Protein AF-A0A7X7MMB9-F1 (afdb_monomer)

Mean predicted aligned error: 7.28 Å

Structure (mmCIF, N/CA/C/O backbone):
data_AF-A0A7X7MMB9-F1
#
_entry.id   AF-A0A7X7MMB9-F1
#
loop_
_atom_site.group_PDB
_atom_site.id
_atom_site.type_symbol
_atom_site.label_atom_id
_atom_site.label_alt_id
_atom_site.label_comp_id
_atom_site.label_asym_id
_atom_site.label_entity_id
_atom_site.label_seq_id
_atom_site.pdbx_PDB_ins_code
_atom_site.Cartn_x
_atom_site.Cartn_y
_atom_site.Cartn_z
_atom_site.occupancy
_atom_site.B_iso_or_equiv
_atom_site.auth_seq_id
_atom_site.auth_comp_id
_atom_site.auth_asym_id
_atom_site.auth_atom_id
_atom_site.pdbx_PDB_model_num
ATOM 1 N N . MET A 1 1 ? 21.118 -1.602 -12.823 1.00 83.12 1 MET A N 1
ATOM 2 C CA . MET A 1 1 ? 19.897 -2.007 -12.086 1.00 83.12 1 MET A CA 1
ATOM 3 C C . MET A 1 1 ? 19.753 -3.529 -12.060 1.00 83.12 1 MET A C 1
ATOM 5 O O . MET A 1 1 ? 20.099 -4.191 -13.029 1.00 83.12 1 MET A O 1
ATOM 9 N N . PHE A 1 2 ? 19.274 -4.101 -10.954 1.00 83.25 2 PHE A N 1
ATOM 10 C CA . PHE A 1 2 ? 18.912 -5.513 -10.837 1.00 83.25 2 PHE A CA 1
ATOM 11 C C . PHE A 1 2 ? 17.615 -5.785 -11.604 1.00 83.25 2 PHE A C 1
ATOM 13 O O . PHE A 1 2 ? 16.604 -5.125 -11.366 1.00 83.25 2 PHE A O 1
ATOM 20 N N . PHE A 1 3 ? 17.644 -6.771 -12.497 1.00 82.00 3 PHE A N 1
ATOM 21 C CA . PHE A 1 3 ? 16.481 -7.222 -13.254 1.00 82.00 3 PHE A CA 1
ATOM 22 C C . PHE A 1 3 ? 16.087 -8.632 -12.831 1.00 82.00 3 PHE A C 1
ATOM 24 O O . PHE A 1 3 ? 16.927 -9.525 -12.709 1.00 82.00 3 PHE A O 1
ATOM 31 N N . VAL A 1 4 ? 14.786 -8.846 -12.646 1.00 84.38 4 VAL A N 1
ATOM 32 C CA . VAL A 1 4 ? 14.241 -10.170 -12.351 1.00 84.38 4 VAL A CA 1
ATOM 33 C C . VAL A 1 4 ? 14.106 -10.945 -13.660 1.00 84.38 4 VAL A C 1
ATOM 35 O O . VAL A 1 4 ? 13.171 -10.730 -14.423 1.00 84.38 4 VAL A O 1
ATOM 38 N N . ALA A 1 5 ? 15.062 -11.835 -13.929 1.00 84.25 5 ALA A N 1
ATOM 39 C CA . ALA A 1 5 ? 15.136 -12.568 -15.196 1.00 84.25 5 ALA A CA 1
ATOM 40 C C . ALA A 1 5 ? 14.325 -13.875 -15.223 1.00 84.25 5 ALA A C 1
ATOM 42 O O . ALA A 1 5 ? 14.095 -14.426 -16.296 1.00 84.25 5 ALA A O 1
ATOM 43 N N . ASN A 1 6 ? 13.913 -14.405 -14.065 1.00 92.06 6 ASN A N 1
ATOM 44 C CA . ASN A 1 6 ? 13.181 -15.668 -14.005 1.00 92.06 6 ASN A CA 1
ATOM 45 C C . ASN A 1 6 ? 11.881 -15.549 -13.194 1.00 92.06 6 ASN A C 1
ATOM 47 O O . ASN A 1 6 ? 11.776 -14.775 -12.238 1.00 92.06 6 ASN A O 1
ATOM 51 N N . TYR A 1 7 ? 10.902 -16.369 -13.578 1.00 92.56 7 TYR A N 1
ATOM 52 C CA . TYR A 1 7 ? 9.580 -16.397 -12.960 1.00 92.56 7 TYR A CA 1
ATOM 53 C C . TYR A 1 7 ? 9.617 -16.819 -11.483 1.00 92.56 7 TYR A C 1
ATOM 55 O O . TYR A 1 7 ? 8.947 -16.212 -10.655 1.00 92.56 7 TYR A O 1
ATOM 63 N N . ALA A 1 8 ? 10.431 -17.814 -11.123 1.00 94.75 8 ALA A N 1
ATOM 64 C CA . ALA A 1 8 ? 10.521 -18.305 -9.746 1.00 94.75 8 ALA A CA 1
ATOM 65 C C . ALA A 1 8 ? 11.004 -17.223 -8.759 1.00 94.75 8 ALA A C 1
ATOM 67 O O . ALA A 1 8 ? 10.483 -17.110 -7.655 1.00 94.75 8 ALA A O 1
ATOM 68 N N . VAL A 1 9 ? 11.955 -16.389 -9.175 1.00 92.00 9 VAL A N 1
ATOM 69 C CA . VAL A 1 9 ? 12.496 -15.252 -8.428 1.00 92.00 9 VAL A CA 1
ATOM 70 C C . VAL A 1 9 ? 11.455 -14.139 -8.350 1.00 92.00 9 VAL A C 1
ATOM 72 O O . VAL A 1 9 ? 11.294 -13.553 -7.284 1.00 92.00 9 VAL A O 1
ATOM 75 N N . ALA A 1 10 ? 10.694 -13.887 -9.423 1.00 92.31 10 ALA A N 1
ATOM 76 C CA . ALA A 1 10 ? 9.574 -12.943 -9.387 1.00 92.31 10 ALA A CA 1
ATOM 77 C C . ALA A 1 10 ? 8.511 -13.364 -8.361 1.00 92.31 10 ALA A C 1
ATOM 79 O O . ALA A 1 10 ? 8.084 -12.553 -7.541 1.00 92.31 10 ALA A O 1
ATOM 80 N N . VAL A 1 11 ? 8.135 -14.647 -8.355 1.00 94.56 11 VAL A N 1
ATOM 81 C CA . VAL A 1 11 ? 7.196 -15.207 -7.375 1.00 94.56 11 VAL A CA 1
ATOM 82 C C . VAL A 1 11 ? 7.775 -15.138 -5.961 1.00 94.56 11 VAL A C 1
ATOM 84 O O . VAL A 1 11 ? 7.074 -14.722 -5.042 1.00 94.56 11 VAL A O 1
ATOM 87 N N . ALA A 1 12 ? 9.053 -15.474 -5.772 1.00 94.06 12 ALA A N 1
ATOM 88 C CA . ALA A 1 12 ? 9.710 -15.376 -4.471 1.00 94.06 12 ALA A CA 1
ATOM 89 C C . ALA A 1 12 ? 9.697 -13.937 -3.932 1.00 94.06 12 ALA A C 1
ATOM 91 O O . ALA A 1 12 ? 9.314 -13.717 -2.784 1.00 94.06 12 ALA A O 1
ATOM 92 N N . PHE A 1 13 ? 10.035 -12.946 -4.765 1.00 91.94 13 PHE A N 1
ATOM 93 C CA . PHE A 1 13 ? 9.936 -11.539 -4.380 1.00 91.94 13 PHE A CA 1
ATOM 94 C C . PHE A 1 13 ? 8.498 -11.119 -4.092 1.00 91.94 13 PHE A C 1
ATOM 96 O O . PHE A 1 13 ? 8.279 -10.419 -3.112 1.00 91.94 13 PHE A O 1
ATOM 103 N N . CYS A 1 14 ? 7.517 -11.588 -4.866 1.00 92.88 14 CYS A N 1
ATOM 104 C CA . CYS A 1 14 ? 6.106 -11.325 -4.592 1.00 92.88 14 CYS A CA 1
ATOM 105 C C . CYS A 1 14 ? 5.699 -11.828 -3.196 1.00 92.88 14 CYS A C 1
ATOM 107 O O . CYS A 1 14 ? 5.104 -11.078 -2.424 1.00 92.88 14 CYS A O 1
ATOM 109 N N . VAL A 1 15 ? 6.089 -13.054 -2.829 1.00 94.25 15 VAL A N 1
ATOM 110 C CA . VAL A 1 15 ? 5.840 -13.606 -1.487 1.00 94.25 15 VAL A CA 1
ATOM 111 C C . VAL A 1 15 ? 6.518 -12.758 -0.411 1.00 94.25 15 VAL A C 1
ATOM 113 O O . VAL A 1 15 ? 5.875 -12.406 0.576 1.00 94.25 15 VAL A O 1
ATOM 116 N N . VAL A 1 16 ? 7.783 -12.374 -0.606 1.00 92.31 16 VAL A N 1
ATOM 117 C CA . VAL A 1 16 ? 8.503 -11.492 0.328 1.00 92.31 16 VAL A CA 1
ATOM 118 C C . VAL A 1 16 ? 7.781 -10.150 0.480 1.00 92.31 16 VAL A C 1
ATOM 120 O O . VAL A 1 16 ? 7.547 -9.713 1.604 1.00 92.31 16 VAL A O 1
ATOM 123 N N . THR A 1 17 ? 7.356 -9.521 -0.618 1.00 90.31 17 THR A N 1
ATOM 124 C CA . THR A 1 17 ? 6.602 -8.261 -0.592 1.00 90.31 17 THR A CA 1
ATOM 125 C C . THR A 1 17 ? 5.291 -8.410 0.174 1.00 90.31 17 THR A C 1
ATOM 127 O O . THR A 1 17 ? 4.987 -7.565 1.013 1.00 90.31 17 THR A O 1
ATOM 130 N N . MET A 1 18 ? 4.542 -9.493 -0.049 1.00 88.69 18 MET A N 1
ATOM 131 C CA . MET A 1 18 ? 3.284 -9.753 0.659 1.00 88.69 18 MET A CA 1
ATOM 132 C C . MET A 1 18 ? 3.502 -10.002 2.153 1.00 88.69 18 MET A C 1
ATOM 134 O O . MET A 1 18 ? 2.722 -9.520 2.973 1.00 88.69 18 MET A O 1
ATOM 138 N N . LEU A 1 19 ? 4.587 -10.684 2.533 1.00 90.38 19 LEU A N 1
ATOM 139 C CA . LEU A 1 19 ? 4.961 -10.861 3.936 1.00 90.38 19 LEU A CA 1
ATOM 140 C C . LEU A 1 19 ? 5.323 -9.525 4.588 1.00 90.38 19 LEU A C 1
ATOM 142 O O . LEU A 1 19 ? 4.795 -9.208 5.654 1.00 90.38 19 LEU A O 1
ATOM 146 N N . CYS A 1 20 ? 6.170 -8.713 3.952 1.00 88.62 20 CYS A N 1
ATOM 147 C CA . CYS A 1 20 ? 6.537 -7.392 4.462 1.00 88.62 20 CYS A CA 1
ATOM 148 C C . CYS A 1 20 ? 5.312 -6.478 4.602 1.00 88.62 20 CYS A C 1
ATOM 150 O O . CYS A 1 20 ? 5.152 -5.814 5.627 1.00 88.62 20 CYS A O 1
ATOM 152 N N . TRP A 1 21 ? 4.423 -6.484 3.606 1.00 83.06 21 TRP A N 1
ATOM 153 C CA . TRP A 1 21 ? 3.210 -5.671 3.609 1.00 83.06 21 TRP A CA 1
ATOM 154 C C . TRP A 1 21 ? 2.154 -6.173 4.601 1.00 83.06 21 TRP A C 1
ATOM 156 O O . TRP A 1 21 ? 1.482 -5.371 5.225 1.00 83.06 21 TRP A O 1
ATOM 166 N N . GLY A 1 22 ? 2.021 -7.477 4.843 1.00 82.56 22 GLY A N 1
ATOM 167 C CA . GLY A 1 22 ? 1.117 -7.986 5.884 1.00 82.56 22 GLY A CA 1
ATOM 168 C C . GLY A 1 22 ? 1.653 -7.804 7.311 1.00 82.56 22 GLY A C 1
ATOM 169 O O . GLY A 1 22 ? 0.888 -7.772 8.276 1.00 82.56 22 GLY A O 1
ATOM 170 N N . SER A 1 23 ? 2.973 -7.682 7.470 1.00 85.88 23 SER A N 1
ATOM 171 C CA . SER A 1 23 ? 3.617 -7.685 8.788 1.00 85.88 23 SER A CA 1
ATOM 172 C C . SER A 1 23 ? 3.406 -6.401 9.586 1.00 85.88 23 SER A C 1
ATOM 174 O O . SER A 1 23 ? 3.407 -6.469 10.814 1.00 85.88 23 SER A O 1
ATOM 176 N N . TRP A 1 24 ? 3.196 -5.249 8.937 1.00 83.44 24 TRP A N 1
ATOM 177 C CA . TRP A 1 24 ? 3.143 -3.957 9.638 1.00 83.44 24 TRP A CA 1
ATOM 178 C C . TRP A 1 24 ? 1.990 -3.872 10.653 1.00 83.44 24 TRP A C 1
ATOM 180 O O . TRP A 1 24 ? 2.179 -3.378 11.761 1.00 83.44 24 TRP A O 1
ATOM 190 N N . GLY A 1 25 ? 0.806 -4.402 10.322 1.00 78.12 25 GLY A N 1
ATOM 191 C CA . GLY A 1 25 ? -0.336 -4.400 11.243 1.00 78.12 25 GLY A CA 1
ATOM 192 C C . GLY A 1 25 ? -0.096 -5.296 12.463 1.00 78.12 25 GLY A C 1
ATOM 193 O O . GLY A 1 25 ? -0.472 -4.960 13.587 1.00 78.12 25 GLY A O 1
ATOM 194 N N . ASN A 1 26 ? 0.601 -6.419 12.265 1.00 82.69 26 ASN A N 1
ATOM 195 C CA . ASN A 1 26 ? 0.963 -7.335 13.345 1.00 82.69 26 ASN A CA 1
ATOM 196 C C . ASN A 1 26 ? 2.039 -6.738 14.261 1.00 82.69 26 ASN A C 1
ATOM 198 O O . ASN A 1 26 ? 1.927 -6.842 15.485 1.00 82.69 26 ASN A O 1
ATOM 202 N N . THR A 1 27 ? 3.058 -6.085 13.694 1.00 83.44 27 THR A N 1
ATOM 203 C CA . THR A 1 27 ? 4.103 -5.415 14.480 1.00 83.44 27 THR A CA 1
ATOM 204 C C . THR A 1 27 ? 3.549 -4.214 15.235 1.00 83.44 27 THR A C 1
ATOM 206 O O . THR A 1 27 ? 3.889 -4.053 16.405 1.00 83.44 27 THR A O 1
ATOM 209 N N . GLN A 1 28 ? 2.622 -3.454 14.639 1.00 78.69 28 GLN A N 1
ATOM 210 C CA . GLN A 1 28 ? 1.897 -2.378 15.319 1.00 78.69 28 GLN A CA 1
ATOM 211 C C . GLN A 1 28 ? 1.132 -2.907 16.539 1.00 78.69 28 GLN A C 1
ATOM 213 O O . GLN A 1 28 ? 1.228 -2.344 17.632 1.00 78.69 28 GLN A O 1
ATOM 218 N N . LYS A 1 29 ? 0.403 -4.018 16.388 1.00 77.62 29 LYS A N 1
ATOM 219 C CA . LYS A 1 29 ? -0.348 -4.628 17.492 1.00 77.62 29 LYS A CA 1
ATOM 220 C C . LYS A 1 29 ? 0.576 -5.113 18.613 1.00 77.62 29 LYS A C 1
ATOM 222 O O . LYS A 1 29 ? 0.265 -4.936 19.792 1.00 77.62 29 LYS A O 1
ATOM 227 N N . LEU A 1 30 ? 1.727 -5.687 18.258 1.00 80.88 30 LEU A N 1
ATOM 228 C CA . LEU A 1 30 ? 2.744 -6.126 19.212 1.00 80.88 30 LEU A CA 1
ATOM 229 C C . LEU A 1 30 ? 3.370 -4.938 19.961 1.00 80.88 30 LEU A C 1
ATOM 231 O O . LEU A 1 30 ? 3.516 -5.006 21.180 1.00 80.88 30 LEU A O 1
ATOM 235 N N . SER A 1 31 ? 3.685 -3.835 19.276 1.00 75.94 31 SER A N 1
ATOM 236 C CA . SER A 1 31 ? 4.257 -2.636 19.904 1.00 75.94 31 SER A CA 1
ATOM 237 C C . SER A 1 31 ? 3.248 -1.884 20.775 1.00 75.94 31 SER A C 1
ATOM 239 O O . SER A 1 31 ? 3.610 -1.371 21.835 1.00 75.94 31 SER A O 1
ATOM 241 N N . ALA A 1 32 ? 1.971 -1.866 20.377 1.00 67.19 32 ALA A N 1
ATOM 242 C CA . ALA A 1 32 ? 0.898 -1.208 21.122 1.00 67.19 32 ALA A CA 1
ATOM 243 C C . ALA A 1 32 ? 0.683 -1.819 22.519 1.00 67.19 32 ALA A C 1
ATOM 245 O O . ALA A 1 32 ? 0.377 -1.095 23.464 1.00 67.19 32 ALA A O 1
ATOM 246 N N . SER A 1 33 ? 0.929 -3.125 22.690 1.00 60.34 33 SER A N 1
ATOM 247 C CA . SER A 1 33 ? 0.858 -3.787 24.004 1.00 60.34 33 SER A CA 1
ATOM 248 C C . SER A 1 33 ? 1.904 -3.306 25.023 1.00 60.34 33 SER A C 1
ATOM 250 O O . SER A 1 33 ? 1.783 -3.611 26.207 1.00 60.34 33 SER A O 1
ATOM 252 N N . LYS A 1 34 ? 2.925 -2.550 24.588 1.00 56.88 34 LYS A N 1
ATOM 253 C CA . LYS A 1 34 ? 4.094 -2.180 25.401 1.00 56.88 34 LYS A CA 1
ATOM 254 C C . LYS A 1 34 ? 4.262 -0.679 25.651 1.00 56.88 34 LYS A C 1
ATOM 256 O O . LYS A 1 34 ? 5.355 -0.289 26.033 1.00 56.88 34 LYS A O 1
ATOM 261 N N . THR A 1 35 ? 3.212 0.142 25.514 1.00 63.69 35 THR A N 1
ATOM 262 C CA . THR A 1 35 ? 3.174 1.620 25.731 1.00 63.69 35 THR A CA 1
ATOM 263 C C . THR A 1 35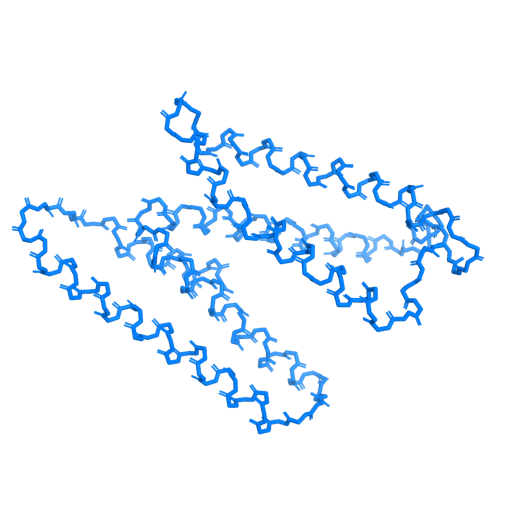 ? 3.551 2.521 24.544 1.00 63.69 35 THR A C 1
ATOM 265 O O . THR A 1 35 ? 3.443 3.744 24.656 1.00 63.69 35 THR A O 1
ATOM 268 N N . TRP A 1 36 ? 3.917 1.969 23.381 1.00 69.50 36 TRP A N 1
ATOM 269 C CA . TRP A 1 36 ? 4.257 2.791 22.212 1.00 69.50 36 TRP A CA 1
ATOM 270 C C . TRP A 1 36 ? 2.998 3.326 21.524 1.00 69.50 36 TRP A C 1
ATOM 272 O O . TRP A 1 36 ? 2.149 2.557 21.067 1.00 69.50 36 TRP A O 1
ATOM 282 N N . LYS A 1 37 ? 2.868 4.655 21.440 1.00 72.81 37 LYS A N 1
ATOM 283 C CA . LYS A 1 37 ? 1.725 5.293 20.773 1.00 72.81 37 LYS A CA 1
ATOM 284 C C . LYS A 1 37 ? 1.744 4.971 19.280 1.00 72.81 37 LYS A C 1
ATOM 286 O O . LYS A 1 37 ? 2.801 4.998 18.652 1.00 72.81 37 L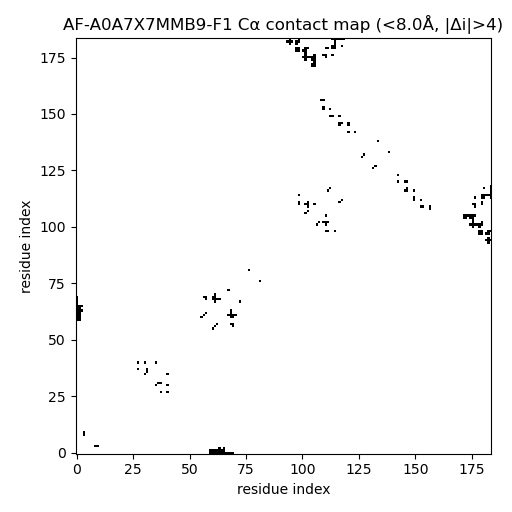YS A O 1
ATOM 291 N N . TYR A 1 38 ? 0.560 4.766 18.704 1.00 72.38 38 TYR A N 1
ATOM 292 C CA . TYR A 1 38 ? 0.387 4.476 17.278 1.00 72.38 38 TYR A CA 1
ATOM 293 C C . TYR A 1 38 ? 1.137 5.474 16.381 1.00 72.38 38 TYR A C 1
ATOM 295 O O . TYR A 1 38 ? 1.832 5.087 15.448 1.00 72.38 38 TYR A O 1
ATOM 303 N N . GLN A 1 39 ? 1.032 6.767 16.696 1.00 73.25 39 GLN A N 1
ATOM 304 C CA . GLN A 1 39 ? 1.661 7.840 15.924 1.00 73.25 39 GLN A CA 1
ATOM 305 C C . GLN A 1 39 ? 3.189 7.704 15.873 1.00 73.25 39 GLN A C 1
ATOM 307 O O . GLN A 1 39 ? 3.773 7.880 14.810 1.00 73.25 39 GLN A O 1
ATOM 312 N N . LEU A 1 40 ? 3.831 7.350 16.994 1.00 79.56 40 LEU A N 1
ATOM 313 C CA . LEU A 1 40 ? 5.286 7.163 17.062 1.00 79.56 40 LEU A CA 1
ATOM 314 C C . LEU A 1 40 ? 5.719 5.950 16.232 1.00 79.56 40 LEU A C 1
ATOM 316 O O . LEU A 1 40 ? 6.640 6.064 15.434 1.00 79.56 40 LEU A O 1
ATOM 320 N N . PHE A 1 41 ? 4.987 4.834 16.335 1.00 83.25 41 PHE A N 1
ATOM 321 C CA . PHE A 1 41 ? 5.218 3.662 15.483 1.00 83.25 41 PHE A CA 1
ATOM 322 C C . PHE A 1 41 ? 5.148 4.024 13.994 1.00 83.25 41 PHE A C 1
ATOM 324 O O . PHE A 1 41 ? 5.967 3.565 13.205 1.00 83.25 41 PHE A O 1
ATOM 331 N N . TYR A 1 42 ? 4.179 4.857 13.603 1.00 79.56 42 TYR A N 1
ATOM 332 C CA . TYR A 1 42 ? 3.992 5.232 12.204 1.00 79.56 42 TYR A CA 1
ATOM 333 C C . TYR A 1 42 ? 5.129 6.119 11.669 1.00 79.56 42 TYR A C 1
ATOM 335 O O . TYR A 1 42 ? 5.536 5.971 10.516 1.00 79.56 42 TYR A O 1
ATOM 343 N N . TRP A 1 43 ? 5.687 6.994 12.512 1.00 82.12 43 TRP A N 1
ATOM 344 C CA . TRP A 1 43 ? 6.898 7.756 12.189 1.00 82.12 43 TRP A CA 1
ATO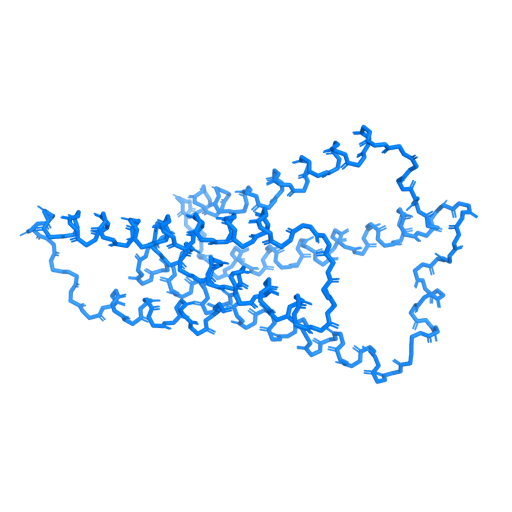M 345 C C . TRP A 1 43 ? 8.110 6.844 11.985 1.00 82.12 43 TRP A C 1
ATOM 347 O O . TRP A 1 43 ? 8.795 6.961 10.966 1.00 82.12 43 TRP A O 1
ATOM 357 N N . ASP A 1 44 ? 8.331 5.901 12.905 1.00 87.00 44 ASP A N 1
ATOM 358 C CA . ASP A 1 44 ? 9.421 4.922 12.813 1.00 87.00 44 ASP A CA 1
ATOM 359 C C . ASP A 1 44 ? 9.277 4.055 11.551 1.00 87.00 44 ASP A C 1
ATOM 361 O O . ASP A 1 44 ? 10.241 3.822 10.820 1.00 87.00 44 ASP A O 1
ATOM 365 N N . TYR A 1 45 ? 8.048 3.630 11.250 1.00 86.06 45 TYR A N 1
ATOM 366 C CA . TYR A 1 45 ? 7.706 2.863 10.056 1.00 86.06 45 TYR A CA 1
ATOM 367 C C . TYR A 1 45 ? 7.999 3.639 8.766 1.00 86.06 45 TYR A C 1
ATOM 369 O O . TYR A 1 45 ? 8.650 3.110 7.863 1.00 86.06 45 TYR A O 1
ATOM 377 N N . GLY A 1 46 ? 7.580 4.906 8.689 1.00 86.75 46 GLY A N 1
ATOM 378 C CA . GLY A 1 46 ? 7.845 5.769 7.538 1.00 86.75 46 GLY A CA 1
ATOM 379 C C . GLY A 1 46 ? 9.340 5.993 7.303 1.00 86.75 46 GLY A C 1
ATOM 380 O O . GLY A 1 46 ? 9.816 5.858 6.174 1.00 86.75 46 GLY A O 1
ATOM 381 N N . LEU A 1 47 ? 10.102 6.260 8.369 1.00 89.69 47 LEU A N 1
ATOM 382 C CA . LEU A 1 47 ? 11.556 6.405 8.283 1.00 89.69 47 LEU A CA 1
ATOM 383 C C . LEU A 1 47 ? 12.231 5.091 7.864 1.00 89.69 47 LEU A C 1
ATOM 385 O O . LEU A 1 47 ? 13.128 5.099 7.022 1.00 89.69 47 LEU A O 1
ATOM 389 N N . GLY A 1 48 ? 11.775 3.959 8.401 1.00 91.38 48 GLY A N 1
ATOM 390 C CA . GLY A 1 48 ? 12.261 2.632 8.030 1.00 91.38 48 GLY A CA 1
ATOM 391 C C . GLY A 1 48 ? 12.042 2.319 6.549 1.00 91.38 48 GLY A C 1
ATOM 392 O O . GLY A 1 48 ? 12.965 1.835 5.889 1.00 91.38 48 GLY A O 1
ATOM 393 N N . ILE A 1 49 ? 10.867 2.652 6.000 1.00 90.25 49 ILE A N 1
ATOM 394 C CA . ILE A 1 49 ? 10.595 2.534 4.559 1.00 90.25 49 ILE A CA 1
ATOM 395 C C . ILE A 1 49 ? 11.536 3.435 3.761 1.00 90.25 49 ILE A C 1
ATOM 397 O O . ILE A 1 49 ? 12.121 2.968 2.785 1.00 90.25 49 ILE A O 1
ATOM 401 N N . LEU A 1 50 ? 11.727 4.693 4.173 1.00 91.94 50 LEU A N 1
ATOM 402 C CA . LEU A 1 50 ? 12.620 5.619 3.476 1.00 91.94 50 LEU A CA 1
ATOM 403 C C . LEU A 1 50 ? 14.051 5.068 3.422 1.00 91.94 50 LEU A C 1
ATOM 405 O O . LEU A 1 50 ? 14.617 4.940 2.338 1.00 91.94 50 LEU A O 1
ATOM 409 N N . LEU A 1 51 ? 14.614 4.677 4.566 1.00 95.25 51 LEU A N 1
ATOM 410 C CA . LEU A 1 51 ? 15.972 4.136 4.640 1.00 95.25 51 LEU A CA 1
ATOM 411 C C . LEU A 1 51 ? 16.115 2.839 3.838 1.00 95.25 51 LEU A C 1
ATOM 413 O O . LEU A 1 51 ? 17.083 2.681 3.096 1.00 95.25 51 LEU A O 1
ATOM 417 N N . SER A 1 52 ? 15.131 1.941 3.928 1.00 93.38 52 SER A N 1
ATOM 418 C CA . SER A 1 52 ? 15.123 0.693 3.157 1.00 93.38 52 SER A CA 1
ATOM 419 C C . SER A 1 52 ? 15.032 0.961 1.654 1.00 93.38 52 SER A C 1
ATOM 421 O O . SER A 1 52 ? 15.735 0.324 0.872 1.00 93.38 52 SER A O 1
ATOM 423 N N 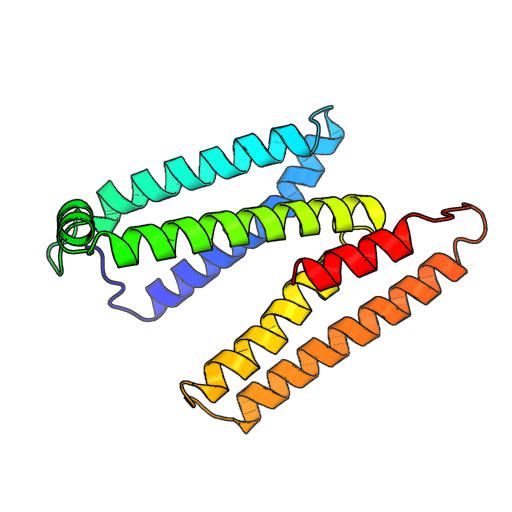. SER A 1 53 ? 14.219 1.936 1.237 1.00 93.06 53 SER A N 1
ATOM 424 C CA . SER A 1 53 ? 14.079 2.320 -0.169 1.00 93.06 53 SER A CA 1
ATOM 425 C C . SER A 1 53 ? 15.373 2.914 -0.727 1.00 93.06 53 SER A C 1
ATOM 427 O O . SER A 1 53 ? 15.784 2.541 -1.823 1.00 93.06 53 SER A O 1
ATOM 429 N N . LEU A 1 54 ? 16.073 3.753 0.048 1.00 95.06 54 LEU A N 1
ATOM 430 C CA . LEU A 1 54 ? 17.381 4.296 -0.322 1.00 95.06 54 LEU A CA 1
ATOM 431 C C . LEU A 1 54 ? 18.436 3.192 -0.401 1.00 95.06 54 LEU A C 1
ATOM 433 O O . LEU A 1 54 ? 19.190 3.137 -1.371 1.00 95.06 54 LEU A O 1
ATOM 437 N N . LEU A 1 55 ? 18.461 2.279 0.575 1.00 95.12 55 LEU A N 1
ATOM 438 C CA . LEU A 1 55 ? 19.371 1.138 0.563 1.00 95.12 55 LEU A CA 1
ATOM 439 C C . LEU A 1 55 ? 19.159 0.298 -0.698 1.00 95.12 55 LEU A C 1
ATOM 441 O O . LEU A 1 55 ? 20.123 0.014 -1.404 1.00 95.12 55 LEU A O 1
ATOM 445 N N . ILE A 1 56 ? 17.914 -0.048 -1.034 1.00 93.12 56 ILE A N 1
ATOM 446 C CA . ILE A 1 56 ? 17.589 -0.809 -2.249 1.00 93.12 56 ILE A CA 1
ATOM 447 C C . ILE A 1 56 ? 17.945 -0.012 -3.514 1.00 93.12 56 ILE A C 1
ATOM 449 O O . ILE A 1 56 ? 18.521 -0.578 -4.441 1.00 93.12 56 ILE A O 1
ATOM 453 N N . ALA A 1 57 ? 17.673 1.295 -3.558 1.00 93.00 57 ALA A N 1
ATOM 454 C CA . ALA A 1 57 ? 17.968 2.149 -4.710 1.00 93.00 57 ALA A CA 1
ATOM 455 C C . ALA A 1 57 ? 19.475 2.239 -5.016 1.00 93.00 57 ALA A C 1
ATOM 457 O O . ALA A 1 57 ? 19.891 2.117 -6.173 1.00 93.00 57 ALA A O 1
ATOM 458 N N . PHE A 1 58 ? 20.311 2.403 -3.987 1.00 93.38 58 PHE A N 1
ATOM 459 C CA . PHE A 1 58 ? 21.768 2.465 -4.144 1.00 93.38 58 PHE A CA 1
ATOM 460 C C . PHE A 1 58 ? 22.436 1.089 -4.258 1.00 93.38 58 PHE A C 1
ATOM 462 O O . PHE A 1 58 ? 23.565 1.011 -4.734 1.00 93.38 58 PHE A O 1
ATOM 469 N N . THR A 1 59 ? 21.747 0.006 -3.891 1.00 92.81 59 THR A N 1
ATOM 470 C CA . THR A 1 59 ? 22.233 -1.369 -4.083 1.00 92.81 59 THR A CA 1
ATOM 471 C C . THR A 1 59 ? 21.619 -1.987 -5.334 1.00 92.81 59 THR A C 1
ATOM 473 O O . THR A 1 59 ? 22.115 -1.755 -6.434 1.00 92.81 59 THR A O 1
ATOM 476 N N . LEU A 1 60 ? 20.512 -2.720 -5.215 1.00 89.62 60 LEU A N 1
ATOM 477 C CA . LEU A 1 60 ? 19.839 -3.389 -6.329 1.00 89.62 60 LEU A CA 1
ATOM 478 C C . LEU A 1 60 ? 19.502 -2.416 -7.471 1.00 89.62 60 LEU A C 1
ATOM 480 O O . LEU A 1 60 ? 19.674 -2.760 -8.636 1.00 89.62 60 LEU A O 1
ATOM 484 N N . GLY A 1 61 ? 19.116 -1.175 -7.175 1.00 89.38 61 GLY A N 1
ATOM 485 C CA . GLY A 1 61 ? 18.850 -0.157 -8.195 1.00 89.38 61 GLY A CA 1
ATOM 486 C C . GLY A 1 61 ? 20.091 0.322 -8.961 1.00 89.38 61 GLY A C 1
ATOM 487 O O . GLY A 1 61 ? 19.965 0.756 -10.103 1.00 89.38 61 GLY A O 1
ATOM 488 N N . SER A 1 62 ? 21.302 0.193 -8.403 1.00 90.88 62 SER A N 1
ATOM 489 C CA . SER A 1 62 ? 22.516 0.823 -8.958 1.00 90.88 62 SER A CA 1
ATOM 490 C C . SER A 1 62 ? 23.698 -0.119 -9.226 1.00 90.88 62 SER A C 1
ATOM 492 O O . SER A 1 62 ? 24.580 0.252 -9.989 1.00 90.88 62 SER A O 1
ATOM 494 N N . MET A 1 63 ? 23.714 -1.336 -8.673 1.00 86.50 63 MET A N 1
ATOM 495 C CA . MET A 1 63 ? 24.838 -2.288 -8.778 1.00 86.50 63 MET A CA 1
ATOM 496 C C . MET A 1 63 ? 24.716 -3.305 -9.927 1.00 86.50 63 MET A C 1
ATOM 498 O O . MET A 1 63 ? 25.636 -4.084 -10.155 1.00 86.50 63 MET A O 1
ATOM 502 N N . GLY A 1 64 ? 23.584 -3.349 -10.635 1.00 81.38 64 GLY A N 1
ATOM 503 C CA . GLY A 1 64 ? 23.403 -4.264 -11.773 1.00 81.38 64 GLY A CA 1
ATOM 504 C C . GLY A 1 64 ? 24.062 -3.766 -13.063 1.00 81.38 64 GLY A C 1
ATOM 505 O O . GLY A 1 64 ? 24.141 -2.558 -13.273 1.00 81.38 64 GLY A O 1
ATOM 506 N N . THR A 1 65 ? 24.463 -4.698 -13.931 1.00 79.50 65 THR A N 1
ATOM 507 C CA . THR A 1 65 ? 25.133 -4.441 -15.223 1.00 79.50 65 THR A CA 1
ATOM 508 C C . THR A 1 65 ? 24.200 -3.912 -16.311 1.00 79.50 65 THR A C 1
ATOM 510 O O . THR A 1 65 ? 24.657 -3.271 -17.249 1.00 79.50 65 THR A O 1
ATOM 513 N N . GLU A 1 66 ? 22.900 -4.166 -16.174 1.00 78.88 66 GLU A N 1
ATOM 514 C CA . GLU A 1 66 ? 21.865 -3.777 -17.132 1.00 78.88 66 GLU A CA 1
ATOM 515 C C . GLU A 1 66 ? 21.103 -2.528 -16.663 1.00 78.88 66 GLU A C 1
ATOM 517 O O . GLU A 1 66 ? 20.877 -2.322 -15.465 1.00 78.88 66 GLU A O 1
ATOM 522 N N . GLY A 1 67 ? 20.644 -1.704 -17.607 1.00 82.12 67 GLY A N 1
ATOM 523 C CA . GLY A 1 67 ? 19.880 -0.483 -17.327 1.00 82.12 67 GLY A CA 1
ATOM 524 C C . GLY A 1 67 ? 20.716 0.671 -16.756 1.00 82.12 67 GLY A C 1
ATOM 525 O O . GLY A 1 67 ? 21.943 0.678 -16.823 1.00 82.12 67 GLY A O 1
ATOM 526 N N . ARG A 1 68 ? 20.044 1.686 -16.203 1.00 88.06 68 ARG A N 1
ATOM 527 C CA . ARG A 1 68 ? 20.694 2.853 -15.583 1.00 88.06 68 ARG A CA 1
ATOM 528 C C . ARG A 1 68 ? 20.735 2.708 -14.065 1.00 88.06 68 ARG A C 1
ATOM 530 O O . ARG A 1 68 ? 19.971 1.948 -13.477 1.00 88.06 68 ARG A O 1
ATOM 537 N N . GLY A 1 69 ? 21.684 3.398 -13.439 1.00 90.75 69 GLY A N 1
ATOM 538 C CA . GLY A 1 69 ? 21.738 3.514 -11.984 1.00 90.75 69 GLY A CA 1
ATOM 539 C C . GLY A 1 69 ? 20.756 4.565 -11.473 1.00 90.75 69 GLY A C 1
ATOM 540 O O . GLY A 1 69 ? 20.424 5.511 -12.191 1.00 90.75 69 GLY A O 1
ATOM 541 N N . PHE A 1 70 ? 20.365 4.450 -10.203 1.00 91.56 70 PHE A N 1
ATOM 542 C CA . PHE A 1 70 ? 19.368 5.319 -9.571 1.00 91.56 70 PHE A CA 1
ATOM 543 C C . PHE A 1 70 ? 19.650 6.814 -9.777 1.00 91.56 70 PHE A C 1
ATOM 545 O O . PHE A 1 70 ? 18.776 7.566 -10.198 1.00 91.56 70 PHE A O 1
ATOM 552 N N . LEU A 1 71 ? 20.891 7.258 -9.549 1.00 91.75 71 LEU A N 1
ATOM 553 C CA . LEU A 1 71 ? 21.234 8.679 -9.660 1.00 91.75 71 LEU A CA 1
ATOM 554 C C . LEU A 1 71 ? 21.132 9.206 -11.102 1.00 91.75 71 LEU A C 1
ATOM 556 O O . LEU A 1 71 ? 20.814 10.375 -11.310 1.00 91.75 71 LEU A O 1
ATOM 560 N N . ALA A 1 72 ? 21.381 8.353 -12.098 1.00 91.56 72 ALA A N 1
ATOM 561 C CA . ALA A 1 72 ? 21.193 8.707 -13.500 1.00 91.56 72 ALA A CA 1
ATOM 562 C C . ALA A 1 72 ? 19.698 8.811 -13.847 1.00 91.56 72 ALA A C 1
ATOM 564 O O . ALA A 1 72 ? 19.303 9.760 -14.523 1.00 91.56 72 ALA A O 1
ATOM 565 N N . ASP A 1 73 ? 18.863 7.905 -13.323 1.00 91.00 73 ASP A N 1
ATOM 566 C CA . ASP A 1 73 ? 17.406 7.975 -13.490 1.00 91.00 73 ASP A CA 1
ATOM 567 C C . ASP A 1 73 ? 16.787 9.198 -12.792 1.00 91.00 73 ASP A C 1
ATOM 569 O O . ASP A 1 73 ? 15.850 9.792 -13.320 1.00 91.00 73 ASP A O 1
ATOM 573 N N . ILE A 1 74 ? 17.338 9.642 -11.658 1.00 91.75 74 ILE A N 1
ATOM 574 C CA . ILE A 1 74 ? 16.915 10.895 -11.016 1.00 91.75 74 ILE A CA 1
ATOM 575 C C . ILE A 1 74 ? 17.330 12.114 -11.845 1.00 91.75 74 ILE A C 1
ATOM 577 O O . ILE A 1 74 ? 16.543 13.039 -12.005 1.00 91.75 74 ILE A O 1
ATOM 581 N N . ARG A 1 75 ? 18.547 12.130 -12.401 1.00 91.00 75 ARG A N 1
ATOM 582 C CA . ARG A 1 75 ? 19.037 13.270 -13.198 1.00 91.00 75 ARG A CA 1
ATOM 583 C C . ARG A 1 75 ? 18.296 13.448 -14.517 1.00 91.00 75 ARG A C 1
ATOM 585 O O . ARG A 1 75 ? 18.124 14.580 -14.955 1.00 91.00 75 ARG A O 1
ATOM 592 N N . GLN A 1 76 ? 17.890 12.355 -15.160 1.00 92.31 76 GLN A N 1
ATOM 593 C CA . GLN A 1 76 ? 17.080 12.443 -16.378 1.00 92.31 76 GLN A CA 1
ATOM 594 C C . GLN A 1 76 ? 15.612 12.777 -16.068 1.00 92.31 76 GLN A C 1
ATOM 596 O O . GLN A 1 76 ? 14.895 13.237 -16.955 1.00 92.31 76 GLN A O 1
ATOM 601 N N . ALA A 1 77 ? 15.134 12.486 -14.851 1.00 87.75 77 ALA A N 1
ATOM 602 C CA . ALA A 1 77 ? 13.765 12.782 -14.477 1.00 87.75 77 ALA A CA 1
ATOM 603 C C . ALA A 1 77 ? 13.602 14.305 -14.440 1.00 87.75 77 ALA A C 1
ATOM 605 O O . ALA A 1 77 ? 14.247 15.008 -13.666 1.00 87.75 77 ALA A O 1
ATOM 606 N N . GLY A 1 78 ? 12.761 14.840 -15.324 1.00 91.00 78 GLY A N 1
ATOM 607 C CA . GLY A 1 78 ? 12.454 16.266 -15.325 1.00 91.00 78 GLY A CA 1
ATOM 608 C C . GLY A 1 78 ? 11.830 16.693 -13.994 1.00 91.00 78 GLY A C 1
ATOM 609 O O . GLY A 1 78 ? 11.083 15.935 -13.373 1.00 91.00 78 GLY A O 1
ATOM 610 N N . MET A 1 79 ? 12.086 17.935 -13.582 1.00 91.81 79 MET A 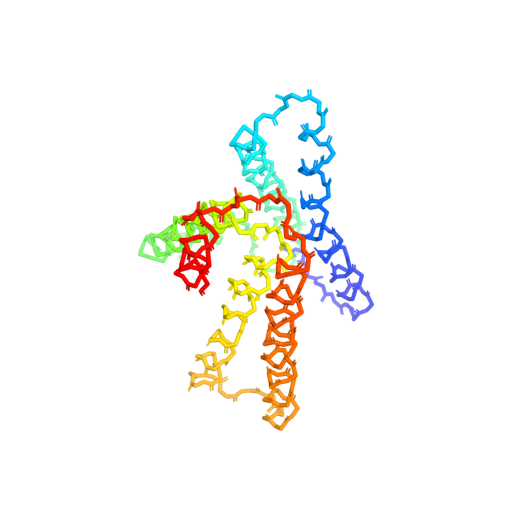N 1
ATOM 611 C CA . MET A 1 79 ? 11.639 18.474 -12.288 1.00 91.81 79 MET A CA 1
ATOM 612 C C . MET A 1 79 ? 10.116 18.416 -12.113 1.00 91.81 79 MET A C 1
ATOM 614 O O . MET A 1 79 ? 9.634 18.181 -11.008 1.00 91.81 79 MET A O 1
ATOM 618 N N . ASN A 1 80 ? 9.361 18.512 -13.210 1.00 94.56 80 ASN A N 1
ATOM 619 C CA . ASN A 1 80 ? 7.910 18.328 -13.201 1.00 94.56 80 ASN A CA 1
ATOM 620 C C . ASN A 1 80 ? 7.504 16.904 -12.784 1.00 94.56 80 ASN A C 1
ATOM 622 O O . ASN A 1 80 ? 6.600 16.739 -11.970 1.00 94.56 80 ASN A O 1
ATOM 626 N N . HIS A 1 81 ? 8.179 15.871 -13.296 1.00 93.44 81 HIS A N 1
ATOM 627 C CA . HIS A 1 81 ? 7.873 14.478 -12.955 1.00 93.44 81 HIS A CA 1
ATOM 628 C C . HIS A 1 81 ? 8.279 14.141 -11.520 1.00 93.44 81 HIS A C 1
ATOM 630 O O . HIS A 1 81 ? 7.527 13.469 -10.819 1.00 93.44 81 HIS A O 1
ATOM 636 N N . LEU A 1 82 ? 9.423 14.657 -11.061 1.00 93.88 82 LEU A N 1
ATOM 637 C CA . LEU A 1 82 ? 9.839 14.558 -9.659 1.00 93.88 82 LEU A CA 1
ATOM 638 C C . LEU A 1 82 ? 8.831 15.239 -8.725 1.00 93.88 82 LEU A C 1
ATOM 640 O O . LEU A 1 82 ? 8.451 14.657 -7.712 1.00 93.88 82 LEU A O 1
ATOM 644 N N . GLY A 1 83 ? 8.350 16.433 -9.088 1.00 95.06 83 GLY A N 1
ATOM 645 C CA . GLY A 1 83 ? 7.320 17.149 -8.336 1.00 95.06 83 GLY A CA 1
ATOM 646 C C . GLY A 1 83 ? 6.000 16.378 -8.254 1.00 95.06 83 GLY A C 1
ATOM 647 O O . GLY A 1 83 ? 5.427 16.265 -7.173 1.00 95.06 83 GLY A O 1
ATOM 648 N N . LEU A 1 84 ? 5.549 15.783 -9.364 1.00 95.31 84 LEU A N 1
ATOM 649 C CA . LEU A 1 84 ? 4.353 14.933 -9.390 1.00 95.31 84 LEU A CA 1
ATOM 650 C C . LEU A 1 84 ? 4.522 13.663 -8.547 1.00 95.31 84 LEU A C 1
ATOM 652 O O . LEU A 1 84 ? 3.614 13.310 -7.799 1.00 95.31 84 LEU A O 1
ATOM 656 N N . ALA A 1 85 ? 5.678 12.997 -8.625 1.00 93.06 85 ALA A N 1
ATOM 657 C CA . ALA A 1 85 ? 5.972 11.820 -7.809 1.00 93.06 85 ALA A CA 1
ATOM 658 C C . ALA A 1 85 ? 5.989 12.161 -6.310 1.00 93.06 85 ALA A C 1
ATOM 660 O O . ALA A 1 85 ? 5.420 11.430 -5.499 1.00 93.06 85 ALA A O 1
ATOM 661 N N . PHE A 1 86 ? 6.582 13.301 -5.944 1.00 94.06 86 PHE A N 1
ATOM 662 C CA . PHE A 1 86 ? 6.581 13.796 -4.571 1.00 94.06 86 PHE A CA 1
ATOM 663 C C . PHE A 1 86 ? 5.164 14.116 -4.083 1.00 94.06 86 PHE A C 1
ATOM 665 O O . PHE A 1 86 ? 4.773 13.660 -3.010 1.00 94.06 86 PHE A O 1
ATOM 672 N N . LEU A 1 87 ? 4.365 14.830 -4.884 1.00 96.38 87 LEU A N 1
ATOM 673 C CA . LEU A 1 87 ? 2.971 15.139 -4.555 1.00 96.38 87 LEU A CA 1
ATOM 674 C C . LEU A 1 87 ? 2.132 13.864 -4.396 1.00 96.38 87 LEU A C 1
ATOM 676 O O . LEU A 1 87 ? 1.362 13.757 -3.444 1.00 96.38 87 LEU A O 1
ATOM 680 N N . GLY A 1 88 ? 2.322 12.880 -5.278 1.00 93.94 88 GLY A N 1
ATOM 681 C CA . GLY A 1 88 ? 1.703 11.562 -5.157 1.00 93.94 88 GLY A CA 1
ATOM 682 C C . GLY A 1 88 ? 2.069 10.873 -3.841 1.00 93.94 88 GLY A C 1
ATOM 683 O O . GLY A 1 88 ? 1.190 10.358 -3.156 1.00 93.94 88 GLY A O 1
ATOM 684 N N . GLY A 1 89 ? 3.341 10.939 -3.434 1.00 91.38 89 GLY A N 1
ATOM 685 C CA . GLY A 1 89 ? 3.802 10.435 -2.138 1.00 91.38 89 GLY A CA 1
ATOM 686 C C . GLY A 1 89 ? 3.171 11.153 -0.940 1.00 91.38 89 GLY A C 1
ATOM 687 O O . GLY A 1 89 ? 2.768 10.498 0.021 1.00 91.38 89 GLY A O 1
ATOM 688 N N . VAL A 1 90 ? 3.027 12.482 -1.002 1.00 92.50 90 VAL A N 1
ATOM 689 C CA . VAL A 1 90 ? 2.350 13.277 0.039 1.00 92.50 90 VAL A CA 1
ATOM 690 C C . VAL A 1 90 ? 0.879 12.877 0.158 1.00 92.50 90 VAL A C 1
ATOM 692 O O . VAL A 1 90 ? 0.420 12.578 1.258 1.00 92.50 90 VAL A O 1
ATOM 695 N N . LEU A 1 91 ? 0.152 12.813 -0.961 1.00 93.06 91 LEU A N 1
ATOM 696 C CA . LEU A 1 91 ? -1.254 12.395 -0.984 1.00 93.06 91 LEU A CA 1
ATOM 697 C C . LEU A 1 91 ? -1.425 10.967 -0.458 1.00 93.06 91 LEU A C 1
ATOM 699 O O . LEU A 1 91 ? -2.300 10.716 0.367 1.00 93.06 91 LEU A O 1
ATOM 703 N N . PHE A 1 92 ? -0.546 10.049 -0.865 1.00 88.75 92 PHE A N 1
ATOM 704 C CA . PHE A 1 92 ? -0.550 8.674 -0.374 1.00 88.75 92 PHE A CA 1
ATOM 705 C C . PHE A 1 92 ? -0.304 8.601 1.139 1.00 88.75 92 PHE A C 1
ATOM 707 O O . PHE A 1 92 ? -0.940 7.814 1.841 1.00 88.75 92 PHE A O 1
ATOM 714 N N . ASN A 1 93 ? 0.593 9.426 1.682 1.00 88.50 93 ASN A N 1
ATOM 715 C CA . ASN A 1 93 ? 0.831 9.463 3.122 1.00 88.50 93 ASN A CA 1
ATOM 716 C C . ASN A 1 93 ? -0.374 10.033 3.891 1.00 88.50 93 ASN A C 1
ATOM 718 O O . ASN A 1 93 ? -0.763 9.466 4.909 1.00 88.50 93 ASN A O 1
ATOM 722 N N . LEU A 1 94 ? -1.017 11.085 3.369 1.00 90.31 94 LEU A N 1
ATOM 723 C CA . LEU A 1 94 ? -2.252 11.636 3.938 1.00 90.31 94 LEU A CA 1
ATOM 724 C C . LEU A 1 94 ? -3.378 10.596 3.963 1.00 90.31 94 LEU A C 1
ATOM 726 O O . LEU A 1 94 ? -4.008 10.413 5.004 1.00 90.31 94 LEU A O 1
ATOM 730 N N . ALA A 1 95 ? -3.582 9.871 2.860 1.00 89.62 95 ALA A N 1
ATOM 731 C CA . ALA A 1 95 ? -4.538 8.768 2.781 1.00 89.62 95 ALA A CA 1
ATOM 732 C C . ALA A 1 95 ? -4.252 7.699 3.846 1.00 89.62 95 ALA A C 1
ATOM 734 O O . ALA A 1 95 ? -5.155 7.265 4.559 1.00 89.62 95 ALA A O 1
ATOM 735 N N . ASN A 1 96 ? -2.981 7.342 4.041 1.00 86.81 96 ASN A N 1
ATOM 736 C CA . ASN A 1 96 ? -2.613 6.420 5.106 1.00 86.81 96 ASN A CA 1
ATOM 737 C C . ASN A 1 96 ? -2.924 6.974 6.503 1.00 86.81 96 ASN A C 1
ATOM 739 O O . ASN A 1 96 ? -3.483 6.245 7.310 1.00 86.81 96 ASN A O 1
ATOM 743 N N . ILE A 1 97 ? -2.629 8.242 6.807 1.00 86.19 97 ILE A N 1
ATOM 744 C CA . ILE A 1 97 ? -2.981 8.847 8.107 1.00 86.19 97 ILE A CA 1
ATOM 745 C C . ILE A 1 97 ? -4.500 8.796 8.342 1.00 86.19 97 ILE A C 1
ATOM 747 O O . ILE A 1 97 ? -4.943 8.486 9.448 1.00 86.19 97 ILE A O 1
ATOM 751 N N . LEU A 1 98 ? -5.310 9.048 7.312 1.00 88.88 98 LEU A N 1
ATOM 752 C CA . LEU A 1 98 ? -6.764 8.897 7.402 1.00 88.88 98 LEU A CA 1
ATOM 753 C C . LEU A 1 98 ? -7.160 7.438 7.665 1.00 88.88 98 LEU A C 1
ATOM 755 O O . LEU A 1 98 ? -7.978 7.181 8.545 1.00 88.88 98 LEU A O 1
ATOM 759 N N . LEU A 1 99 ? -6.535 6.475 6.982 1.00 86.75 99 LEU A N 1
ATOM 760 C CA . LEU A 1 99 ? -6.763 5.048 7.217 1.00 86.75 99 LEU A CA 1
ATOM 761 C C . LEU A 1 99 ? -6.424 4.649 8.661 1.00 86.75 99 LEU A C 1
ATOM 763 O O . LEU A 1 99 ? -7.181 3.917 9.292 1.00 86.75 99 LEU A O 1
ATOM 767 N N . VAL A 1 100 ? -5.326 5.167 9.210 1.00 81.88 100 VAL A N 1
ATOM 768 C CA . VAL A 1 100 ? -4.942 4.991 10.615 1.00 81.88 100 VAL A CA 1
ATOM 769 C C . VAL A 1 100 ? -6.034 5.494 11.559 1.00 81.88 100 VAL A C 1
ATOM 771 O O . VAL A 1 100 ? -6.447 4.769 12.463 1.00 81.88 100 VAL A O 1
ATOM 774 N N . ILE A 1 101 ? -6.515 6.722 11.347 1.00 84.38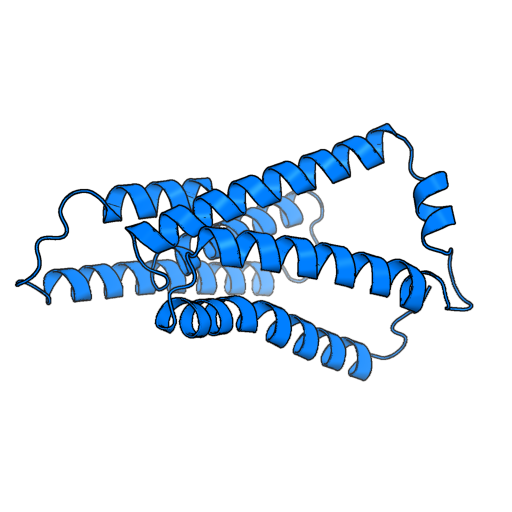 101 ILE A N 1
ATOM 775 C CA . ILE A 1 101 ? -7.576 7.328 12.164 1.00 84.38 101 ILE A CA 1
ATOM 776 C C . ILE A 1 101 ? -8.861 6.501 12.056 1.00 84.38 101 ILE A C 1
ATOM 778 O O . ILE A 1 101 ? -9.525 6.234 13.055 1.00 84.38 101 ILE A O 1
ATOM 782 N N . ALA A 1 102 ? -9.197 6.039 10.853 1.00 85.38 102 ALA A N 1
ATOM 783 C CA . ALA A 1 102 ? -10.341 5.172 10.628 1.00 85.38 102 ALA A CA 1
ATOM 784 C C . ALA A 1 102 ? -10.219 3.833 11.371 1.00 85.38 102 ALA A C 1
ATOM 786 O O . ALA A 1 102 ? -11.200 3.362 11.944 1.00 85.38 102 ALA A O 1
ATOM 787 N N . ILE A 1 103 ? -9.025 3.233 11.393 1.00 81.12 103 ILE A N 1
ATOM 788 C CA . ILE A 1 103 ? -8.740 2.000 12.138 1.00 81.12 103 ILE A CA 1
ATOM 789 C C . ILE A 1 103 ? -8.889 2.222 13.645 1.00 81.12 103 ILE A C 1
ATOM 791 O O . ILE A 1 103 ? -9.455 1.359 14.313 1.00 81.12 103 ILE A O 1
ATOM 795 N N . ASP A 1 104 ? -8.426 3.353 14.176 1.00 78.94 104 ASP A N 1
ATOM 796 C CA . ASP A 1 104 ? -8.563 3.686 15.600 1.00 78.94 104 ASP A CA 1
ATOM 797 C C . ASP A 1 104 ? -10.040 3.854 16.008 1.00 78.94 104 ASP A C 1
ATOM 799 O O . ASP A 1 104 ? -10.468 3.384 17.060 1.00 78.94 104 ASP A O 1
ATOM 803 N N . LEU A 1 105 ? -10.853 4.450 15.127 1.00 78.81 105 LEU A N 1
ATOM 804 C CA . LEU A 1 105 ? -12.269 4.737 15.382 1.00 78.81 105 LEU A CA 1
ATOM 805 C C . LEU A 1 105 ? -13.224 3.561 15.118 1.00 78.81 105 LEU A C 1
ATOM 807 O O . LEU A 1 105 ? -14.189 3.376 15.859 1.00 78.81 105 LEU A O 1
ATOM 811 N N . ALA A 1 106 ? -13.013 2.804 14.039 1.00 79.00 106 ALA A N 1
ATOM 812 C CA . ALA A 1 106 ? -13.921 1.746 13.575 1.00 79.00 106 ALA A CA 1
ATOM 813 C C . ALA A 1 106 ? -13.335 0.328 13.702 1.00 79.00 106 ALA A C 1
ATOM 815 O O . ALA A 1 106 ? -14.042 -0.655 13.474 1.00 79.00 106 ALA A O 1
ATOM 816 N N . GLY A 1 107 ? -12.061 0.209 14.077 1.00 78.56 107 GLY A N 1
ATOM 817 C CA . GLY A 1 107 ? -11.353 -1.056 14.212 1.00 78.56 107 GLY A CA 1
ATOM 818 C C . GLY A 1 107 ? -10.746 -1.566 12.902 1.00 78.56 107 GLY A C 1
ATOM 819 O O . GLY A 1 107 ? -11.281 -1.382 11.804 1.00 78.56 107 GLY A O 1
ATOM 820 N N . LEU A 1 108 ? -9.630 -2.293 13.033 1.00 79.12 108 LEU A N 1
ATOM 821 C CA . LEU A 1 108 ? -8.876 -2.864 11.907 1.00 79.12 108 LEU A CA 1
ATOM 822 C C . LEU A 1 108 ? -9.741 -3.768 11.015 1.00 79.12 108 LEU A C 1
ATOM 824 O O . LEU A 1 108 ? -9.605 -3.742 9.798 1.00 79.12 108 LEU A O 1
ATOM 828 N N . ALA A 1 109 ? -10.660 -4.535 11.609 1.00 78.00 109 ALA A N 1
ATOM 829 C CA . ALA A 1 109 ? -11.518 -5.468 10.881 1.00 78.00 109 ALA A CA 1
ATOM 830 C C . ALA A 1 109 ? -12.502 -4.783 9.916 1.00 78.00 109 ALA A C 1
ATOM 832 O O . ALA A 1 109 ? -13.023 -5.453 9.033 1.00 78.00 109 ALA A O 1
ATOM 833 N N . VAL A 1 110 ? -12.765 -3.480 10.063 1.00 80.56 110 VAL A N 1
ATOM 834 C CA . VAL A 1 110 ? -13.769 -2.750 9.267 1.00 80.56 110 VAL A CA 1
ATOM 835 C C . VAL A 1 110 ? -13.126 -1.687 8.397 1.00 80.56 110 VAL A C 1
ATOM 837 O O . VAL A 1 110 ? -13.338 -1.679 7.188 1.00 80.56 110 VAL A O 1
ATOM 840 N N . ALA A 1 111 ? -12.314 -0.815 8.992 1.00 83.62 111 ALA A N 1
ATOM 841 C CA . ALA A 1 111 ? -11.705 0.300 8.277 1.00 83.62 111 ALA A CA 1
ATOM 842 C C . ALA A 1 111 ? -10.695 -0.160 7.216 1.00 83.62 111 ALA A C 1
ATOM 844 O O . ALA A 1 111 ? -10.574 0.460 6.164 1.00 83.62 111 ALA A O 1
ATOM 845 N N . PHE A 1 112 ? -9.975 -1.256 7.462 1.00 82.81 112 PHE A N 1
ATOM 846 C CA . PHE A 1 112 ? -8.974 -1.733 6.511 1.00 82.81 112 PHE A CA 1
ATOM 847 C C . PHE A 1 112 ? -9.610 -2.347 5.250 1.00 82.81 112 PHE A C 1
ATOM 849 O O . PHE A 1 112 ? -9.240 -1.923 4.153 1.00 82.81 112 PHE A O 1
ATOM 856 N N . PRO A 1 113 ? -10.605 -3.260 5.346 1.00 86.56 113 PRO A N 1
ATOM 857 C CA . PRO A 1 113 ? -11.294 -3.772 4.161 1.00 86.56 113 PRO A CA 1
ATOM 858 C C . PRO A 1 113 ? -12.049 -2.706 3.370 1.00 86.56 113 PRO A C 1
ATOM 860 O O . PRO A 1 113 ? -12.093 -2.801 2.150 1.00 86.56 113 PRO A O 1
ATOM 863 N N . ILE A 1 114 ? -12.629 -1.699 4.031 1.00 86.44 114 ILE A N 1
ATOM 864 C CA . ILE A 1 114 ? -13.345 -0.623 3.333 1.00 86.44 114 ILE A CA 1
ATOM 865 C C . ILE A 1 114 ? -12.360 0.268 2.575 1.00 86.44 114 ILE A C 1
ATOM 867 O O . ILE A 1 114 ? -12.500 0.396 1.366 1.00 86.44 114 ILE A O 1
ATOM 871 N N . GLY A 1 115 ? -11.348 0.825 3.245 1.00 87.81 115 GLY A N 1
ATOM 872 C CA . GLY A 1 115 ? -10.428 1.773 2.612 1.00 87.81 115 GLY A CA 1
ATOM 873 C C . GLY A 1 115 ? -9.608 1.124 1.500 1.00 87.81 115 GLY A C 1
ATOM 874 O O . GLY A 1 115 ? -9.718 1.490 0.335 1.00 87.81 115 GLY A O 1
ATOM 875 N N . ILE A 1 116 ? -8.837 0.085 1.828 1.00 86.88 116 ILE A N 1
ATOM 876 C CA . ILE A 1 116 ? -7.958 -0.557 0.838 1.00 86.88 116 ILE A CA 1
ATOM 877 C C . ILE A 1 116 ? -8.759 -1.337 -0.204 1.00 86.88 116 ILE A C 1
ATOM 879 O O . ILE A 1 116 ? -8.393 -1.367 -1.378 1.00 86.88 116 ILE A O 1
ATOM 883 N N . GLY A 1 117 ? -9.858 -1.970 0.208 1.00 89.12 117 GLY A N 1
ATOM 884 C CA . GLY A 1 117 ? -10.711 -2.702 -0.716 1.00 89.12 117 GLY A CA 1
ATOM 885 C C . GLY A 1 117 ? -11.376 -1.782 -1.738 1.00 89.12 117 GLY A C 1
ATOM 886 O O . GLY A 1 117 ? -11.380 -2.109 -2.922 1.00 89.12 117 GLY A O 1
ATOM 887 N N . LEU A 1 118 ? -11.874 -0.615 -1.318 1.00 89.56 118 LEU A N 1
ATOM 888 C CA . LEU A 1 118 ? -12.443 0.374 -2.235 1.00 89.56 118 LEU A CA 1
ATOM 889 C C . LEU A 1 118 ? -11.378 0.946 -3.177 1.00 89.56 118 LEU A C 1
ATOM 891 O O . LEU A 1 118 ? -11.611 0.975 -4.386 1.00 89.56 118 LEU A O 1
ATOM 895 N N . ALA A 1 119 ? -10.201 1.303 -2.650 1.00 90.44 119 ALA A N 1
ATOM 896 C CA . ALA A 1 119 ? -9.067 1.767 -3.449 1.00 90.44 119 ALA A CA 1
ATOM 897 C C . ALA A 1 119 ? -8.684 0.755 -4.541 1.00 90.44 119 ALA A C 1
ATOM 899 O O . ALA A 1 119 ? -8.413 1.131 -5.681 1.00 90.44 119 ALA A O 1
ATOM 900 N N . LEU A 1 120 ? -8.709 -0.545 -4.221 1.00 91.50 120 LEU A N 1
ATOM 901 C CA . LEU A 1 120 ? -8.467 -1.614 -5.190 1.00 91.50 120 LEU A CA 1
ATOM 902 C C . LEU A 1 120 ? -9.541 -1.634 -6.281 1.00 91.50 120 LEU A C 1
ATOM 904 O O . LEU A 1 120 ? -9.201 -1.666 -7.461 1.00 91.50 120 LEU A O 1
ATOM 908 N N . VAL A 1 121 ? -10.826 -1.604 -5.914 1.00 91.81 121 VAL A N 1
ATOM 909 C CA . VAL A 1 121 ? -11.929 -1.624 -6.891 1.00 91.81 121 VAL A CA 1
ATOM 910 C C . VAL A 1 121 ? -11.838 -0.418 -7.831 1.00 91.81 121 VAL A C 1
ATOM 912 O O . VAL A 1 121 ? -11.847 -0.587 -9.052 1.00 91.81 121 VAL A O 1
ATOM 915 N N . LEU A 1 122 ? -11.707 0.789 -7.275 1.00 91.75 122 LEU A N 1
ATOM 916 C CA . LEU A 1 122 ? -11.607 2.028 -8.047 1.00 91.75 122 LEU A CA 1
ATOM 917 C C . LEU A 1 122 ? -10.341 2.055 -8.905 1.00 91.75 122 LEU A C 1
ATOM 919 O O . LEU A 1 122 ? -10.410 2.383 -10.089 1.00 91.75 122 LEU A O 1
ATOM 923 N N . GLY A 1 123 ? -9.204 1.644 -8.340 1.00 91.69 123 GLY A N 1
ATOM 924 C CA . GLY A 1 123 ? -7.925 1.583 -9.036 1.00 91.69 123 GLY A CA 1
ATOM 925 C C . GLY A 1 123 ? -7.952 0.635 -10.230 1.00 91.69 123 GLY A C 1
ATOM 926 O O . GLY A 1 123 ? -7.444 0.986 -11.296 1.00 91.69 123 GLY A O 1
ATOM 927 N N . VAL A 1 124 ? -8.594 -0.532 -10.104 1.00 92.75 124 VAL A N 1
ATOM 928 C CA . VAL A 1 124 ? -8.757 -1.469 -11.226 1.00 92.75 124 VAL A CA 1
ATOM 929 C C . VAL A 1 124 ? -9.648 -0.871 -12.313 1.00 92.75 124 VAL A C 1
ATOM 931 O O . VAL A 1 124 ? -9.266 -0.900 -13.482 1.00 92.75 124 VAL A O 1
ATOM 934 N N . ILE A 1 125 ? -10.792 -0.280 -11.949 1.00 91.88 125 ILE A N 1
ATOM 935 C CA . ILE A 1 125 ? -11.708 0.348 -12.916 1.00 91.88 125 ILE A CA 1
ATOM 936 C C . ILE A 1 125 ? -11.003 1.485 -13.664 1.00 91.88 125 ILE A C 1
ATOM 938 O O . ILE A 1 125 ? -11.033 1.528 -14.894 1.00 91.88 125 ILE A O 1
ATOM 942 N N . GLN A 1 126 ? -10.330 2.380 -12.937 1.00 93.69 126 GLN A N 1
ATOM 943 C CA . GLN A 1 126 ? -9.608 3.507 -13.520 1.00 93.69 126 GLN A CA 1
ATOM 944 C C . GLN A 1 126 ? -8.468 3.032 -14.425 1.00 93.69 126 GLN A C 1
ATOM 946 O O . GLN A 1 126 ? -8.324 3.523 -15.544 1.00 93.69 126 GLN A O 1
ATOM 951 N N . THR A 1 127 ? -7.671 2.062 -13.974 1.00 93.38 127 THR A N 1
ATOM 952 C CA . THR A 1 127 ? -6.549 1.532 -14.761 1.00 93.38 127 THR A CA 1
ATOM 953 C C . THR A 1 127 ? -7.045 0.885 -16.049 1.00 93.38 127 THR A C 1
ATOM 955 O O . THR A 1 127 ? -6.510 1.177 -17.116 1.00 93.38 127 THR A O 1
ATOM 958 N N . TYR A 1 128 ? -8.100 0.068 -15.968 1.00 93.06 128 TYR A N 1
ATOM 959 C CA . TYR A 1 128 ? -8.680 -0.599 -17.131 1.00 93.06 128 TYR A CA 1
ATOM 960 C C . TYR A 1 128 ? -9.301 0.395 -18.124 1.00 93.06 128 TYR A C 1
ATOM 962 O O . TYR A 1 128 ? -9.232 0.176 -19.330 1.00 93.06 128 TYR A O 1
ATOM 970 N N . T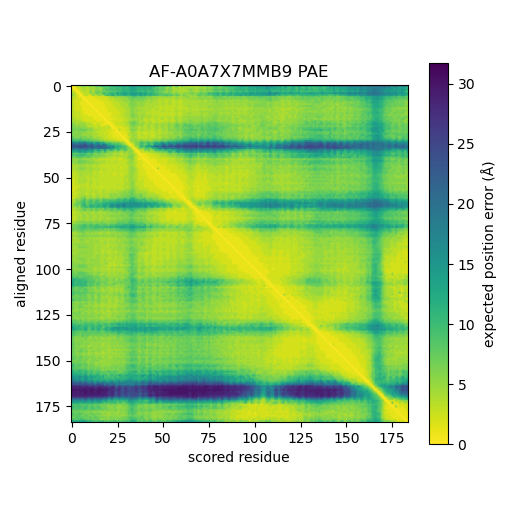RP A 1 129 ? -9.856 1.512 -17.641 1.00 93.06 129 TRP A N 1
ATOM 971 C CA . TRP A 1 129 ? -10.396 2.574 -18.496 1.00 93.06 129 TRP A CA 1
ATOM 972 C C . TRP A 1 129 ? -9.325 3.214 -19.388 1.00 93.06 129 TRP A C 1
ATOM 974 O O . TRP A 1 129 ? -9.561 3.445 -20.572 1.00 93.06 129 TRP A O 1
ATOM 984 N N . PHE A 1 130 ? -8.148 3.510 -18.830 1.00 93.19 130 PHE A N 1
ATOM 985 C CA . PHE A 1 130 ? -7.060 4.141 -19.584 1.00 93.19 130 PHE A CA 1
ATOM 986 C C . PHE A 1 130 ? -6.205 3.140 -20.363 1.00 93.19 130 PHE A C 1
ATOM 988 O O . PHE A 1 130 ? -5.692 3.478 -21.425 1.00 93.19 130 PHE A O 1
ATOM 995 N N . ASN A 1 131 ? -6.036 1.925 -19.840 1.00 93.12 131 ASN A N 1
ATOM 996 C CA . ASN A 1 131 ? -5.211 0.879 -20.433 1.00 93.12 131 ASN A CA 1
ATOM 997 C C . ASN A 1 131 ? -5.904 -0.484 -20.281 1.00 93.12 131 ASN A C 1
ATOM 999 O O . ASN A 1 131 ? -5.581 -1.236 -19.356 1.00 93.12 131 ASN A O 1
ATOM 1003 N N . PRO A 1 132 ? -6.846 -0.826 -21.177 1.00 89.12 132 PRO A N 1
ATOM 1004 C CA . PRO A 1 132 ? -7.531 -2.110 -21.129 1.00 89.12 132 PRO A CA 1
ATOM 1005 C C . PRO A 1 132 ? -6.547 -3.230 -21.481 1.00 89.12 132 PRO A C 1
ATOM 1007 O O . PRO A 1 132 ? -6.192 -3.432 -22.643 1.00 89.12 132 PRO A O 1
ATOM 1010 N N . GLN A 1 133 ? -6.078 -3.946 -20.461 1.00 87.06 133 GLN A N 1
ATOM 1011 C CA . GLN A 1 133 ? -5.179 -5.090 -20.595 1.00 87.06 133 GLN A CA 1
ATOM 1012 C C . GLN A 1 133 ? -5.686 -6.283 -19.779 1.00 87.06 133 GLN A C 1
ATOM 1014 O O . GLN A 1 133 ? -6.255 -6.114 -18.700 1.00 87.06 133 GLN A O 1
ATOM 1019 N N . GLY A 1 134 ? -5.420 -7.492 -20.282 1.00 85.94 134 GLY A N 1
ATOM 1020 C CA . GLY A 1 134 ? -5.803 -8.755 -19.644 1.00 85.94 134 GLY A CA 1
ATOM 1021 C C . GLY A 1 134 ? -7.200 -9.253 -20.027 1.00 85.94 134 GLY A C 1
ATOM 1022 O O . GLY A 1 134 ? -7.855 -8.699 -20.908 1.00 85.94 134 GLY A O 1
ATOM 1023 N N . ASP A 1 135 ? -7.636 -10.333 -19.374 1.00 92.25 135 ASP A N 1
ATOM 1024 C CA . ASP A 1 135 ? -8.979 -10.893 -19.545 1.00 92.25 135 ASP A CA 1
ATOM 1025 C C . ASP A 1 135 ? -9.991 -10.098 -18.693 1.00 92.25 135 ASP A C 1
ATOM 1027 O O . ASP A 1 135 ? -9.903 -10.130 -17.457 1.00 92.25 135 ASP A O 1
ATOM 1031 N N . PRO A 1 136 ? -10.955 -9.387 -19.310 1.00 91.38 136 PRO A N 1
ATOM 1032 C CA . PRO A 1 136 ? -11.915 -8.571 -18.574 1.00 91.38 136 PRO A CA 1
ATOM 1033 C C . PRO A 1 136 ? -12.847 -9.401 -17.696 1.00 91.38 136 PRO A C 1
ATOM 1035 O O . PRO A 1 136 ? -13.228 -8.951 -16.618 1.00 91.38 136 PRO A O 1
ATOM 1038 N N . VAL A 1 137 ? -13.221 -10.606 -18.129 1.00 94.31 137 VAL A N 1
ATOM 1039 C CA . VAL A 1 137 ? -14.133 -11.464 -17.371 1.00 94.31 137 VAL A CA 1
ATOM 1040 C C . VAL A 1 137 ? -13.455 -11.885 -16.078 1.00 94.31 137 VAL A C 1
ATOM 1042 O O . VAL A 1 137 ? -14.034 -11.714 -15.007 1.00 94.31 137 VAL A O 1
ATOM 1045 N N . LEU A 1 138 ? -12.212 -12.364 -16.155 1.00 94.00 138 LEU A N 1
ATOM 1046 C CA . LEU A 1 138 ? -11.449 -12.766 -14.975 1.00 94.00 138 LEU A CA 1
ATOM 1047 C C . LEU A 1 138 ? -11.196 -11.576 -14.034 1.00 94.00 138 LEU A C 1
ATOM 1049 O O . LEU A 1 138 ? -11.369 -11.697 -12.819 1.00 94.00 138 LEU A O 1
ATOM 1053 N N . LEU A 1 139 ? -10.825 -10.422 -14.598 1.00 92.94 139 LEU A N 1
ATOM 1054 C CA . LEU A 1 139 ? -10.525 -9.209 -13.841 1.00 92.94 139 LEU A CA 1
ATOM 1055 C C . LEU A 1 139 ? -11.754 -8.701 -13.077 1.00 92.94 139 LEU A C 1
ATOM 1057 O O . LEU A 1 139 ? -11.709 -8.556 -11.854 1.00 92.94 139 LEU A O 1
ATOM 1061 N N . PHE A 1 140 ? -12.869 -8.465 -13.774 1.00 93.94 140 PHE A N 1
ATOM 1062 C CA . PHE A 1 140 ? -14.077 -7.917 -13.157 1.00 93.94 140 PHE A CA 1
ATOM 1063 C C . PHE A 1 140 ? -14.806 -8.937 -12.279 1.00 93.94 140 PHE A C 1
ATOM 1065 O O . PHE A 1 140 ? -15.402 -8.541 -11.277 1.00 93.94 140 PHE A O 1
ATOM 1072 N N . ALA A 1 141 ? -14.710 -10.239 -12.573 1.00 95.69 141 ALA A N 1
ATOM 1073 C CA . ALA A 1 141 ? -15.188 -11.273 -11.657 1.00 95.69 141 ALA A CA 1
ATOM 1074 C C . ALA A 1 141 ? -14.409 -11.242 -10.332 1.00 95.69 141 ALA A C 1
ATOM 1076 O O . ALA A 1 141 ? -15.020 -11.249 -9.264 1.00 95.69 141 ALA A O 1
ATOM 1077 N N . GLY A 1 142 ? -13.076 -11.134 -10.385 1.00 93.38 142 GLY A N 1
ATOM 1078 C CA . GLY A 1 142 ? -12.236 -10.989 -9.194 1.00 93.38 142 GLY A CA 1
ATOM 1079 C C . GLY A 1 142 ? -12.580 -9.736 -8.382 1.00 93.38 142 GLY A C 1
ATOM 1080 O O . GLY A 1 142 ? -12.791 -9.821 -7.172 1.00 93.38 142 GLY A O 1
ATOM 1081 N N . VAL A 1 143 ? -12.725 -8.588 -9.049 1.00 94.00 143 VAL A N 1
ATOM 1082 C CA . VAL A 1 143 ? -13.161 -7.327 -8.420 1.00 94.00 143 VAL A CA 1
ATOM 1083 C C . VAL A 1 143 ? -14.544 -7.470 -7.776 1.00 94.00 143 VAL A C 1
ATOM 1085 O O . VAL A 1 143 ? -14.746 -7.020 -6.649 1.00 94.00 143 VAL A O 1
ATOM 1088 N N . GLY A 1 144 ? -15.484 -8.143 -8.446 1.00 94.25 144 GLY A N 1
ATOM 1089 C CA . GLY A 1 144 ? -16.818 -8.420 -7.912 1.00 94.25 144 GLY A CA 1
ATOM 1090 C C . GLY A 1 144 ? -16.786 -9.276 -6.643 1.00 94.25 144 GLY A C 1
ATOM 1091 O O . GLY A 1 144 ? -17.489 -8.970 -5.678 1.00 94.25 144 GLY A O 1
ATOM 1092 N N . LEU A 1 145 ? -15.927 -10.300 -6.599 1.00 94.38 145 LEU A N 1
ATOM 1093 C CA . LEU A 1 145 ? -15.721 -11.121 -5.401 1.00 94.38 145 LEU A CA 1
ATOM 1094 C C . LEU A 1 145 ? -15.131 -10.309 -4.241 1.00 94.38 145 LEU A C 1
ATOM 1096 O O . LEU A 1 145 ? -15.576 -10.467 -3.104 1.00 94.38 145 LEU A O 1
ATOM 1100 N N . VAL A 1 146 ? -14.180 -9.410 -4.516 1.00 91.12 146 VAL A N 1
ATOM 1101 C CA . VAL A 1 146 ? -13.621 -8.500 -3.501 1.00 91.12 146 VAL A CA 1
ATOM 1102 C C . VAL A 1 146 ? -14.701 -7.559 -2.965 1.00 91.12 146 VAL A C 1
ATOM 1104 O O . VAL A 1 146 ? -14.862 -7.448 -1.751 1.00 91.12 146 VAL A O 1
ATOM 1107 N N . ALA A 1 147 ? -15.493 -6.937 -3.841 1.00 91.19 147 ALA A N 1
ATOM 1108 C CA . ALA A 1 147 ? -16.591 -6.060 -3.437 1.00 91.19 147 ALA A CA 1
ATOM 1109 C C . ALA A 1 147 ? -17.619 -6.799 -2.561 1.00 91.19 147 ALA A C 1
ATOM 1111 O O . ALA A 1 147 ? -18.021 -6.298 -1.508 1.00 91.19 147 ALA A O 1
ATOM 1112 N N . LEU A 1 148 ? -17.989 -8.025 -2.944 1.00 93.25 148 LEU A N 1
ATOM 1113 C CA . LEU A 1 148 ? -18.873 -8.872 -2.147 1.00 93.25 148 LEU A CA 1
ATOM 1114 C C . LEU A 1 148 ? -18.267 -9.189 -0.772 1.00 93.25 148 LEU A C 1
ATOM 1116 O O . LEU A 1 148 ? -18.965 -9.091 0.236 1.00 93.25 148 LEU A O 1
ATOM 1120 N N . ALA A 1 149 ? -16.975 -9.518 -0.705 1.00 90.81 149 ALA A N 1
ATOM 1121 C CA . ALA A 1 149 ? -16.288 -9.789 0.555 1.00 90.81 149 ALA A CA 1
ATOM 1122 C C . ALA A 1 149 ? -16.300 -8.573 1.499 1.00 90.81 149 ALA A C 1
ATOM 1124 O O . ALA A 1 149 ? -16.551 -8.734 2.694 1.00 90.81 149 ALA A O 1
ATOM 1125 N N . ILE A 1 150 ? -16.104 -7.358 0.973 1.00 87.62 150 ILE A N 1
ATOM 1126 C CA . ILE A 1 150 ? -16.183 -6.111 1.754 1.00 87.62 150 ILE A CA 1
ATOM 1127 C C . ILE A 1 150 ? -17.592 -5.930 2.334 1.00 87.62 150 ILE A C 1
ATOM 1129 O O . ILE A 1 150 ? -17.735 -5.663 3.530 1.00 87.62 150 ILE A O 1
ATOM 1133 N N . ILE A 1 151 ? -18.635 -6.131 1.517 1.00 87.19 151 ILE A N 1
ATOM 1134 C CA . ILE A 1 151 ? -20.037 -6.027 1.951 1.00 87.19 151 ILE A CA 1
ATOM 1135 C C . ILE A 1 151 ? -20.338 -7.053 3.048 1.00 87.19 151 ILE A C 1
ATOM 1137 O O . ILE A 1 151 ? -20.865 -6.697 4.102 1.00 87.19 151 ILE A O 1
ATOM 1141 N N . LEU A 1 152 ? -19.980 -8.322 2.832 1.00 89.88 152 LEU A N 1
ATOM 1142 C CA . LEU A 1 152 ? -20.204 -9.392 3.806 1.00 89.88 152 LEU A CA 1
ATOM 1143 C C . LEU A 1 152 ? -19.480 -9.116 5.127 1.00 89.88 152 LEU A C 1
ATOM 1145 O O . LEU A 1 152 ? -20.062 -9.308 6.195 1.00 89.88 152 LEU A O 1
ATOM 1149 N N . ASN A 1 153 ? -18.247 -8.614 5.068 1.00 85.31 153 ASN A N 1
ATOM 1150 C CA . ASN A 1 153 ? -17.483 -8.243 6.252 1.00 85.31 153 ASN A CA 1
ATOM 1151 C C . ASN A 1 153 ? -18.138 -7.082 7.025 1.00 85.31 153 ASN A C 1
ATOM 1153 O O . ASN A 1 153 ? -18.289 -7.159 8.245 1.00 85.31 153 ASN A O 1
ATOM 1157 N N . ALA A 1 154 ? -18.613 -6.046 6.327 1.00 80.06 154 ALA A N 1
ATOM 1158 C CA . ALA A 1 154 ? -19.339 -4.938 6.948 1.00 80.06 154 ALA A CA 1
ATOM 1159 C C . ALA A 1 154 ? -20.649 -5.403 7.617 1.00 80.06 154 ALA A C 1
ATOM 1161 O O . ALA A 1 154 ? -20.961 -4.997 8.741 1.00 80.06 154 ALA A O 1
ATOM 1162 N N . LEU A 1 155 ? -21.401 -6.299 6.966 1.00 83.06 155 LEU A N 1
ATOM 1163 C CA . LEU A 1 155 ? -22.622 -6.892 7.523 1.00 83.06 155 LEU A CA 1
ATOM 1164 C C . LEU A 1 155 ? -22.334 -7.758 8.757 1.00 83.06 155 LEU A C 1
ATOM 1166 O O . LEU A 1 155 ? -23.039 -7.652 9.765 1.00 83.06 155 LEU A O 1
ATOM 1170 N N . ALA A 1 156 ? -21.290 -8.588 8.703 1.00 83.88 156 ALA A N 1
ATOM 1171 C CA . ALA A 1 156 ? -20.862 -9.415 9.826 1.00 83.88 156 ALA A CA 1
ATOM 1172 C C . ALA A 1 156 ? -20.454 -8.554 11.029 1.00 83.88 156 ALA A C 1
ATOM 1174 O O . ALA A 1 156 ? -20.868 -8.833 12.156 1.00 83.88 156 ALA A O 1
ATOM 1175 N N . TYR A 1 157 ? -19.717 -7.466 10.790 1.00 75.31 157 TYR A N 1
ATOM 1176 C CA . TYR A 1 157 ? -19.353 -6.521 11.839 1.00 75.31 157 TYR A CA 1
ATOM 1177 C C . TYR A 1 157 ? -20.575 -5.842 12.458 1.00 75.31 157 TYR A C 1
ATOM 1179 O O . TYR A 1 157 ? -20.710 -5.825 13.680 1.00 75.31 157 TYR A O 1
ATOM 1187 N N . LYS A 1 158 ? -21.516 -5.356 11.636 1.00 72.81 158 LYS A N 1
ATOM 1188 C CA . LYS A 1 158 ? -22.775 -4.769 12.119 1.00 72.81 158 LYS A CA 1
ATOM 1189 C C . LYS A 1 158 ? -23.524 -5.735 13.042 1.00 72.81 158 LYS A C 1
ATOM 1191 O O . LYS A 1 158 ? -24.005 -5.327 14.097 1.00 72.81 158 LYS A O 1
ATOM 1196 N N . LYS A 1 159 ? -23.597 -7.018 12.671 1.00 78.31 159 LYS A N 1
ATOM 1197 C CA . LYS A 1 159 ? -24.235 -8.058 13.491 1.00 78.31 159 LYS A CA 1
ATOM 1198 C C . LYS A 1 159 ? -23.472 -8.319 14.792 1.00 78.31 159 LYS A C 1
ATOM 1200 O O . LYS A 1 159 ? -24.104 -8.475 15.834 1.00 78.31 159 LYS A O 1
ATOM 1205 N N . ARG A 1 160 ? -22.135 -8.340 14.752 1.00 75.69 160 ARG A N 1
ATOM 1206 C CA . ARG A 1 160 ? -21.290 -8.491 15.945 1.00 75.69 160 ARG A CA 1
ATOM 1207 C C . ARG A 1 160 ? -21.506 -7.344 16.932 1.00 75.69 160 ARG A C 1
ATOM 1209 O O . ARG A 1 160 ? -21.785 -7.606 18.093 1.00 75.69 160 ARG A O 1
ATOM 1216 N N . VAL A 1 161 ? -21.446 -6.097 16.467 1.00 68.94 161 VAL A N 1
ATOM 1217 C CA . VAL A 1 161 ? -21.659 -4.909 17.313 1.00 68.94 161 VAL A CA 1
ATOM 1218 C C . VAL A 1 161 ? -23.069 -4.892 17.907 1.00 68.94 161 VAL A C 1
ATOM 1220 O O . VAL A 1 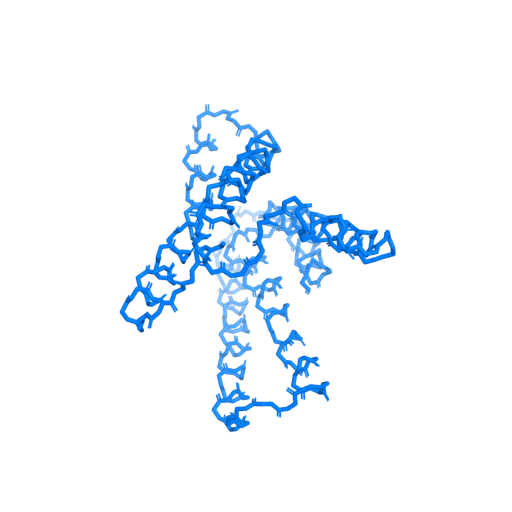161 ? -23.232 -4.576 19.078 1.00 68.94 161 VAL A O 1
ATOM 1223 N N . ALA A 1 162 ? -24.084 -5.301 17.139 1.00 66.88 162 ALA A N 1
ATOM 1224 C CA . ALA A 1 162 ? -25.451 -5.434 17.645 1.00 66.88 162 ALA A CA 1
ATOM 1225 C C . ALA A 1 162 ? -25.620 -6.550 18.697 1.00 66.88 162 ALA A C 1
ATOM 1227 O O . ALA A 1 162 ? -26.593 -6.526 19.442 1.00 66.88 162 ALA A O 1
ATOM 1228 N N . SER A 1 163 ? -24.703 -7.523 18.744 1.00 64.00 163 SER A N 1
ATOM 1229 C CA . SER A 1 163 ? -24.717 -8.629 19.714 1.00 64.00 163 SER A CA 1
ATOM 1230 C C . SER A 1 163 ? -23.939 -8.296 20.999 1.00 64.00 163 SER A C 1
ATOM 1232 O O . SER A 1 163 ? -24.268 -8.818 22.061 1.00 64.00 163 SER A O 1
ATOM 1234 N N . ASP A 1 164 ? -22.953 -7.392 20.929 1.00 64.12 164 ASP A N 1
ATOM 1235 C CA . ASP A 1 164 ? -22.145 -6.883 22.057 1.00 64.12 164 ASP A CA 1
ATOM 1236 C C . ASP A 1 164 ? -22.888 -5.788 22.869 1.00 64.12 164 ASP A C 1
ATOM 1238 O O . ASP A 1 164 ? -22.315 -4.775 23.271 1.00 64.12 164 ASP A O 1
ATOM 1242 N N . THR A 1 165 ? -24.187 -5.991 23.130 1.00 49.56 165 THR A N 1
ATOM 1243 C CA . THR A 1 165 ? -25.170 -5.056 23.735 1.00 49.56 165 THR A CA 1
ATOM 1244 C C . THR A 1 165 ? -24.859 -4.517 25.153 1.00 49.56 165 THR A C 1
ATOM 1246 O O . THR A 1 165 ? -25.761 -4.041 25.839 1.00 49.56 165 THR A O 1
ATOM 1249 N N . GLY A 1 166 ? -23.608 -4.565 25.621 1.00 48.16 166 GLY A N 1
ATOM 1250 C CA . GLY A 1 166 ? -23.152 -4.022 26.907 1.00 48.16 166 GLY A CA 1
ATOM 1251 C C . GLY A 1 166 ? -22.209 -2.814 26.827 1.00 48.16 166 GLY A C 1
ATOM 1252 O O . GLY A 1 166 ? -22.023 -2.142 27.838 1.00 48.16 166 GLY A O 1
ATOM 1253 N N . CYS A 1 167 ? -21.636 -2.489 25.663 1.00 43.47 167 CYS A N 1
ATOM 1254 C CA . CYS A 1 167 ? -20.722 -1.349 25.529 1.00 43.47 167 CYS A CA 1
ATOM 1255 C C . CYS A 1 167 ? -21.292 -0.299 24.572 1.00 43.47 167 CYS A C 1
ATOM 1257 O O . CYS A 1 167 ? -21.301 -0.471 23.356 1.00 43.47 167 CYS A O 1
ATOM 1259 N N . SER A 1 168 ? -21.738 0.825 25.133 1.00 43.56 168 SER A N 1
ATOM 1260 C CA . SER A 1 168 ? -22.017 2.044 24.376 1.00 43.56 168 SER A CA 1
ATOM 1261 C C . SER A 1 168 ? -20.736 2.516 23.675 1.00 43.56 168 SER A C 1
ATOM 1263 O O . SER A 1 168 ? -19.876 3.138 24.292 1.00 43.56 168 SER A O 1
ATOM 1265 N N . GLN A 1 169 ? -20.596 2.228 22.381 1.00 48.34 169 GLN A N 1
ATOM 1266 C CA . GLN A 1 169 ? -19.711 2.976 21.484 1.00 48.34 169 GLN A CA 1
ATOM 1267 C C . GLN A 1 169 ? -20.575 3.883 20.603 1.00 48.34 169 GLN A C 1
ATOM 1269 O O . GLN A 1 169 ? -20.795 3.646 19.416 1.00 48.34 169 GLN A O 1
ATOM 1274 N N . GLY A 1 170 ? -21.118 4.928 21.229 1.00 44.56 170 GLY A N 1
ATOM 1275 C CA . GLY A 1 170 ? -21.755 6.042 20.536 1.00 44.56 170 GLY A CA 1
ATOM 1276 C C . GLY A 1 170 ? -20.727 6.902 19.788 1.00 44.56 170 GLY A C 1
ATOM 1277 O O . GLY A 1 170 ? -19.655 7.208 20.301 1.00 44.56 170 GLY A O 1
ATOM 1278 N N . GLY A 1 171 ? -21.064 7.304 18.560 1.00 55.03 171 GLY A N 1
ATOM 1279 C CA . GLY A 1 171 ? -20.447 8.425 17.834 1.00 55.03 171 GLY A CA 1
ATOM 1280 C C . GLY A 1 171 ? -19.242 8.114 16.933 1.00 55.03 171 GLY A C 1
ATOM 1281 O O . GLY A 1 171 ? -19.226 8.558 15.789 1.00 55.03 171 GLY A O 1
ATOM 1282 N N . GLY A 1 172 ? -18.248 7.351 17.401 1.00 65.25 172 GLY A N 1
ATOM 1283 C CA . GLY A 1 172 ? -16.938 7.251 16.722 1.00 65.25 172 GLY A CA 1
ATOM 1284 C C . GLY A 1 172 ? -16.873 6.327 15.497 1.00 65.25 172 GLY A C 1
ATOM 1285 O O . GLY A 1 172 ? -16.240 6.667 14.499 1.00 65.25 172 GLY A O 1
ATOM 1286 N N . ALA A 1 173 ? -17.559 5.181 15.527 1.00 74.56 173 ALA A N 1
ATOM 1287 C CA . ALA A 1 173 ? -17.426 4.157 14.484 1.00 74.56 173 ALA A CA 1
ATOM 1288 C C . ALA A 1 173 ? -17.960 4.611 13.112 1.00 74.56 173 ALA A C 1
ATOM 1290 O O . ALA A 1 173 ? -17.362 4.306 12.082 1.00 74.56 173 ALA A O 1
ATOM 1291 N N . GLY A 1 174 ? -19.058 5.376 13.088 1.00 78.69 174 GLY A N 1
ATOM 1292 C CA . GLY A 1 174 ? -19.603 5.940 11.847 1.00 78.69 174 GLY A CA 1
ATOM 1293 C C . GLY A 1 174 ? -18.645 6.940 11.195 1.00 78.69 174 GLY A C 1
ATOM 1294 O O . GLY A 1 174 ? -18.434 6.893 9.985 1.00 78.69 174 GLY A O 1
ATOM 1295 N N . LEU A 1 175 ? -18.003 7.783 12.010 1.00 83.56 175 LEU A N 1
ATOM 1296 C CA . LEU A 1 175 ? -16.962 8.702 11.551 1.00 83.56 175 LEU A CA 1
ATOM 1297 C C . LEU A 1 175 ? -15.739 7.937 11.022 1.00 83.56 175 LEU A C 1
ATOM 1299 O O . LEU A 1 175 ? -15.227 8.277 9.961 1.00 83.56 175 LEU A O 1
ATOM 1303 N N . GLY A 1 176 ? -15.316 6.867 11.702 1.00 81.62 176 GLY A N 1
ATOM 1304 C CA . GLY A 1 176 ? -14.219 6.012 11.242 1.00 81.62 176 GLY A CA 1
ATOM 1305 C C . GLY A 1 176 ? -14.490 5.358 9.885 1.00 81.62 176 GLY A C 1
ATOM 1306 O O . GLY A 1 176 ? -13.621 5.359 9.018 1.00 81.62 176 GLY A O 1
ATOM 1307 N N . ILE A 1 177 ? -15.712 4.870 9.653 1.00 84.44 177 ILE A N 1
ATOM 1308 C CA . ILE A 1 177 ? -16.117 4.328 8.347 1.00 84.44 177 ILE A CA 1
ATOM 1309 C C . ILE A 1 177 ? -16.086 5.419 7.267 1.00 84.44 177 ILE A C 1
ATOM 1311 O O . ILE A 1 177 ? -15.553 5.184 6.187 1.00 84.44 177 ILE A O 1
ATOM 1315 N N . ALA A 1 178 ? -16.605 6.617 7.550 1.00 85.69 178 ALA A N 1
ATOM 1316 C CA . ALA A 1 178 ? -16.577 7.722 6.591 1.00 85.69 178 ALA A CA 1
ATOM 1317 C C . ALA A 1 178 ? -15.139 8.131 6.227 1.00 85.69 178 ALA A C 1
ATOM 1319 O O . ALA A 1 178 ? -14.820 8.298 5.053 1.00 85.69 178 ALA A O 1
ATOM 1320 N N . ILE A 1 179 ? -14.252 8.225 7.221 1.00 88.25 179 ILE A N 1
ATOM 1321 C CA . ILE A 1 179 ? -12.832 8.527 7.007 1.00 88.25 179 ILE A CA 1
ATOM 1322 C C . ILE A 1 179 ? -12.154 7.415 6.195 1.00 88.25 179 ILE A C 1
ATOM 1324 O O . ILE A 1 179 ? -11.356 7.715 5.315 1.00 88.25 179 ILE A O 1
ATOM 1328 N N . SER A 1 180 ? -12.498 6.146 6.438 1.00 86.12 180 SER A N 1
ATOM 1329 C CA . SER A 1 180 ? -11.985 5.003 5.671 1.00 86.12 180 SER A CA 1
ATOM 1330 C C . SER A 1 180 ? -12.341 5.088 4.185 1.00 86.12 180 SER A C 1
ATOM 1332 O O . SER A 1 180 ? -11.489 4.827 3.344 1.00 86.12 180 SER A O 1
ATOM 1334 N N . VAL A 1 181 ? -13.571 5.502 3.863 1.00 87.19 181 VAL A N 1
ATOM 1335 C CA . VAL A 1 181 ? -14.014 5.705 2.474 1.00 87.19 181 VAL A CA 1
ATOM 1336 C C . VAL A 1 181 ? -13.274 6.863 1.807 1.00 87.19 181 VAL A C 1
ATOM 1338 O O . VAL A 1 181 ? -12.990 6.780 0.627 1.00 87.19 181 VAL A O 1
ATOM 1341 N N . ILE A 1 182 ? -12.955 7.932 2.543 1.00 88.62 182 ILE A N 1
ATOM 1342 C CA . ILE A 1 182 ? -12.179 9.067 2.008 1.00 88.62 182 ILE A CA 1
ATOM 1343 C C . ILE A 1 182 ? -10.700 8.694 1.826 1.00 88.62 182 ILE A C 1
ATOM 1345 O O . ILE A 1 182 ? -10.022 9.238 0.959 1.00 88.62 182 ILE A O 1
ATOM 1349 N N . ALA A 1 183 ? -10.186 7.803 2.675 1.00 86.00 183 ALA A N 1
ATOM 1350 C CA . ALA A 1 183 ? -8.810 7.329 2.615 1.00 86.00 183 ALA A CA 1
ATOM 1351 C C . ALA A 1 183 ? -8.542 6.384 1.432 1.00 86.00 183 ALA A C 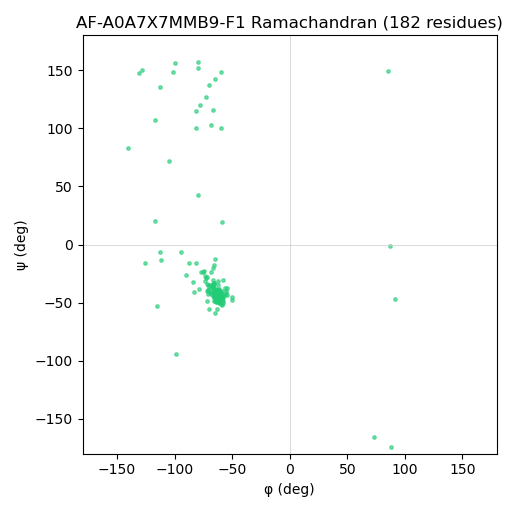1
ATOM 1353 O O . ALA A 1 183 ? -7.391 6.281 1.008 1.00 86.00 183 ALA A O 1
ATOM 1354 N N . GLY A 1 184 ? -9.565 5.659 0.968 1.00 77.81 184 GLY A N 1
ATOM 1355 C CA . GLY A 1 184 ? -9.491 4.715 -0.152 1.00 77.81 184 GLY A CA 1
ATOM 1356 C C . GLY A 1 184 ? -9.835 5.353 -1.487 1.00 77.81 184 GLY A C 1
ATOM 1357 O O . GLY A 1 184 ? -9.163 4.999 -2.479 1.00 77.81 184 GLY A O 1
#

Foldseek 3Di:
DADDPDPVVVVVVVVVVVCVVVCLVVVLVVVVVPPDDSVNSVVVVVVVCVVVVVVCLQPNQAPDPDDHHNVVVVVPQDPVNVVVVVVVVVLLVVLVVLLVLLCVQANPLQLVLQQVLVVVLVVLVVCCVVPVDDDPVVSVVVNVVSVVVNVVSVVVSVVVVVVVVPDDPPDRNVVSSVSSNVSD

Sequence (184 aa):
MFFVANYAVAVAFCVVTMLCWGSWGNTQKLSASKTWKYQLFYWDYGLGILLSSLLIAFTLGSMGTEGRGFLADIRQAGMNHLGLAFLGGVLFNLANILLVIAIDLAGLAVAFPIGIGLALVLGVIQTYWFNPQGDPVLLFAGVGLVALAIILNALAYKKRVASDTGCSQGGGAGLGIAISVIAG

Solvent-accessible surface area (backbone atoms only — not comparable to full-atom values): 9852 Å² total; per-residue (Å²): 23,65,75,84,88,47,68,70,59,48,52,50,50,50,52,50,51,52,49,59,66,60,40,54,65,56,52,49,56,60,43,48,79,73,77,48,52,69,70,59,54,52,52,54,50,53,51,50,51,50,53,50,50,50,52,42,34,67,37,51,30,38,72,32,94,48,84,60,34,45,71,58,56,56,69,70,47,49,69,69,57,53,50,51,53,50,50,50,51,52,53,52,50,52,26,47,54,34,35,51,52,4,23,75,41,40,32,62,87,47,14,46,46,46,9,56,47,45,28,49,50,52,49,51,54,56,48,39,72,80,52,77,73,82,61,64,67,64,51,51,51,51,46,49,52,52,53,50,51,41,52,53,48,51,52,51,47,53,54,50,59,68,66,50,81,84,65,91,76,77,78,44,40,66,53,9,46,54,36,4,58,73,32,53

pLDDT: mean 84.9, std 10.71, range [43.47, 96.38]

Radius of gyration: 19.98 Å; Cα contacts (8 Å, |Δi|>4): 128; chains: 1; bounding box: 51×37×48 Å

Secondary structure (DSSP, 8-state):
-----SHHHHHHHHHHHHHHHHHHHHHHHHHHTTT--HHHHHHHHHHHHHHHHHHHHHTTTTSSSSS--HHHHHHHS-HHHHHHHHHHHHHHHHHHHHHHHHHHHH-HHHHHHHHHHHHHHHHHHHHHHHS--S-HHHHHHHHHHHHHHHHHHHHHHHHHHHH-TT----SHHHHHHHHHHHH-